Protein AF-0000000072987114 (afdb_homodimer)

InterPro domains:
  IPR001387 Cro/C1-type, helix-turn-helix domain [PF01381] (22-76)
  IPR001387 Cro/C1-type, helix-turn-helix domain [PS50943] (22-76)
  IPR001387 Cro/C1-type, helix-turn-helix domain [SM00530] (21-76)
  IPR001387 Cro/C1-type, helix-turn-helix domain [cd00093] (19-76)
  IPR010982 Lambda repressor-like, DNA-binding domain superfamily [G3DSA:1.10.260.40] (17-127)
  IPR010982 Lambda repressor-like, DNA-binding domain superfamily [SSF47413] (5-85)

Structure (mmCIF, N/CA/C/O backbone):
data_AF-0000000072987114-model_v1
#
loop_
_entity.id
_entity.type
_entity.pdbx_description
1 polymer 'Transcriptional regulator'
#
loop_
_atom_site.group_PDB
_atom_site.id
_atom_site.type_symbol
_atom_site.label_atom_id
_atom_site.label_alt_id
_atom_site.label_comp_id
_atom_site.label_asym_id
_atom_site.label_entity_id
_atom_site.label_seq_id
_atom_site.pdbx_PDB_ins_code
_atom_site.Cartn_x
_atom_site.Cartn_y
_atom_site.Cartn_z
_atom_site.occupancy
_atom_site.B_iso_or_equiv
_atom_site.auth_seq_id
_atom_site.auth_comp_id
_atom_site.auth_asym_id
_atom_site.auth_atom_id
_atom_site.pdbx_PDB_model_num
ATOM 1 N N . MET A 1 1 ? -6.504 -22.625 14.578 1 57.03 1 MET A N 1
ATOM 2 C CA . MET A 1 1 ? -7.18 -21.484 15.164 1 57.03 1 MET A CA 1
ATOM 3 C C . MET A 1 1 ? -6.176 -20.391 15.555 1 57.03 1 MET A C 1
ATOM 5 O O . MET A 1 1 ? -6.367 -19.219 15.242 1 57.03 1 MET A O 1
ATOM 9 N N . GLN A 1 2 ? -5.098 -20.812 16.156 1 56.91 2 GLN A N 1
ATOM 10 C CA . GLN A 1 2 ? -4.105 -19.906 16.719 1 56.91 2 GLN A CA 1
ATOM 11 C C . GLN A 1 2 ? -3.322 -19.203 15.617 1 56.91 2 GLN A C 1
ATOM 13 O O . GLN A 1 2 ? -3.059 -18 15.703 1 56.91 2 GLN A O 1
ATOM 18 N N . ALA A 1 3 ? -3.082 -19.875 14.531 1 59 3 ALA A N 1
ATOM 19 C CA . ALA A 1 3 ? -2.277 -19.328 13.438 1 59 3 ALA A CA 1
ATOM 20 C C . ALA A 1 3 ? -3.041 -18.234 12.688 1 59 3 ALA A C 1
ATOM 22 O O . ALA A 1 3 ? -2.479 -17.188 12.352 1 59 3 ALA A O 1
ATOM 23 N N . ARG A 1 4 ? -4.355 -18.484 12.547 1 66.56 4 ARG A N 1
ATOM 24 C CA . ARG A 1 4 ? -5.199 -17.5 11.867 1 66.56 4 ARG A CA 1
ATOM 25 C C . ARG A 1 4 ? -5.238 -16.188 12.641 1 66.56 4 ARG A C 1
ATOM 27 O O . ARG A 1 4 ? -5.191 -15.109 12.047 1 66.56 4 ARG A O 1
ATOM 34 N N . ASN A 1 5 ? -5.285 -16.312 13.938 1 69.31 5 ASN A N 1
ATOM 35 C CA . ASN A 1 5 ? -5.332 -15.125 14.797 1 69.31 5 ASN A CA 1
ATOM 36 C C . ASN A 1 5 ? -4.055 -14.305 14.688 1 69.31 5 ASN A C 1
ATOM 38 O O . ASN A 1 5 ? -4.102 -13.07 14.68 1 69.31 5 ASN A O 1
ATOM 42 N N . LEU A 1 6 ? -2.932 -15.008 14.516 1 68.38 6 LEU A N 1
ATOM 43 C CA . LEU A 1 6 ? -1.638 -14.336 14.43 1 68.38 6 LEU A CA 1
ATOM 44 C C . LEU A 1 6 ? -1.495 -13.586 13.109 1 68.38 6 LEU A C 1
ATOM 46 O O . LEU A 1 6 ? -0.918 -12.5 13.07 1 68.38 6 LEU A O 1
ATOM 50 N N . HIS A 1 7 ? -2.027 -14.172 12.078 1 73.12 7 HIS A N 1
ATOM 51 C CA . HIS A 1 7 ? -1.925 -13.547 10.766 1 73.12 7 HIS A CA 1
ATOM 52 C C . HIS A 1 7 ? -2.77 -12.273 10.688 1 73.12 7 HIS A C 1
ATOM 54 O O . HIS A 1 7 ? -2.324 -11.258 10.148 1 73.12 7 HIS A O 1
ATOM 60 N N . GLN A 1 8 ? -3.936 -12.414 11.25 1 74.75 8 GLN A N 1
ATOM 61 C CA . GLN A 1 8 ? -4.789 -11.227 11.32 1 74.75 8 GLN A CA 1
ATOM 62 C C . GLN A 1 8 ? -4.113 -10.109 12.117 1 74.75 8 GLN A C 1
ATOM 64 O O . GLN A 1 8 ? -4.203 -8.938 11.742 1 74.75 8 GLN A O 1
ATOM 69 N N . ALA A 1 9 ? -3.385 -10.578 13.156 1 72.88 9 ALA A N 1
ATOM 70 C CA . ALA A 1 9 ? -2.68 -9.625 14 1 72.88 9 ALA A CA 1
ATOM 71 C C . ALA A 1 9 ? -1.568 -8.922 13.227 1 72.88 9 ALA A C 1
ATOM 73 O O . ALA A 1 9 ? -1.349 -7.719 13.391 1 72.88 9 ALA A O 1
ATOM 74 N N . LYS A 1 10 ? -0.859 -9.609 12.398 1 73.06 10 LYS A N 1
ATOM 75 C CA . LYS A 1 10 ? 0.236 -9.039 11.617 1 73.06 10 LYS A CA 1
ATOM 76 C C . LYS A 1 10 ? -0.272 -7.969 10.656 1 73.06 10 LYS A C 1
ATOM 78 O O . LYS A 1 10 ? 0.334 -6.902 10.531 1 73.06 10 LYS A O 1
ATOM 83 N N . ASN A 1 11 ? -1.369 -8.281 9.969 1 82.38 11 ASN A N 1
ATOM 84 C CA . ASN A 1 11 ? -1.959 -7.309 9.055 1 82.38 11 ASN A CA 1
ATOM 85 C C . ASN A 1 11 ? -2.412 -6.051 9.797 1 82.38 11 ASN A C 1
ATOM 87 O O . ASN A 1 11 ? -2.221 -4.938 9.305 1 82.38 11 ASN A O 1
ATOM 91 N N . LEU A 1 12 ? -2.807 -6.336 11.047 1 85.69 12 LEU A N 1
ATOM 92 C CA . LEU A 1 12 ? -3.27 -5.219 11.867 1 85.69 12 LEU A CA 1
ATOM 93 C C . LEU A 1 12 ? -2.111 -4.301 12.234 1 85.69 12 LEU A C 1
ATOM 95 O O . LEU A 1 12 ? -2.25 -3.074 12.195 1 85.69 12 LEU A O 1
ATOM 99 N N . HIS A 1 13 ? -0.958 -4.938 12.609 1 87.81 13 HIS A N 1
ATOM 100 C CA . HIS A 1 13 ? 0.222 -4.156 12.961 1 87.81 13 HIS A CA 1
ATOM 101 C C . HIS A 1 13 ? 0.7 -3.32 11.773 1 87.81 13 HIS A C 1
ATOM 103 O O . HIS A 1 13 ? 1.044 -2.148 11.938 1 87.81 13 HIS A O 1
ATOM 109 N N . ASN A 1 14 ? 0.635 -3.908 10.594 1 91.06 14 ASN A N 1
ATOM 110 C CA . ASN A 1 14 ? 1.03 -3.188 9.391 1 91.06 14 ASN A CA 1
ATOM 111 C C . ASN A 1 14 ? 0.086 -2.025 9.094 1 91.06 14 ASN A C 1
ATOM 113 O O . ASN A 1 14 ? 0.53 -0.936 8.727 1 91.06 14 ASN A O 1
ATOM 117 N N . ASP A 1 15 ? -1.159 -2.307 9.297 1 93.19 15 ASP A N 1
ATOM 118 C CA . ASP A 1 15 ? -2.154 -1.276 9.016 1 93.19 15 ASP A CA 1
ATOM 119 C C . ASP A 1 15 ? -2.014 -0.101 9.977 1 93.19 15 ASP A C 1
ATOM 121 O O . ASP A 1 15 ? -2.127 1.058 9.57 1 93.19 15 ASP A O 1
ATOM 125 N N . ILE A 1 16 ? -1.796 -0.404 11.25 1 92.56 16 ILE A N 1
ATOM 126 C CA . ILE A 1 16 ? -1.592 0.636 12.258 1 92.56 16 ILE A CA 1
ATOM 127 C C . ILE A 1 16 ? -0.347 1.449 11.906 1 92.56 16 ILE A C 1
ATOM 129 O O . ILE A 1 16 ? -0.363 2.68 11.977 1 92.56 16 ILE A O 1
ATOM 133 N N . PHE A 1 17 ? 0.704 0.753 11.516 1 92.38 17 PHE A N 1
ATOM 134 C CA . PHE A 1 17 ? 1.958 1.403 11.156 1 92.38 17 PHE A CA 1
ATOM 135 C C . PHE A 1 17 ? 1.757 2.354 9.984 1 92.38 17 PHE A C 1
ATOM 137 O O . PHE A 1 17 ? 2.203 3.502 10.023 1 92.38 17 PHE A O 1
ATOM 144 N N . VAL A 1 18 ? 1.012 1.905 8.977 1 96 18 VAL A N 1
ATOM 145 C CA . VAL A 1 18 ? 0.715 2.727 7.805 1 96 18 VAL A CA 1
ATOM 146 C C . VAL A 1 18 ? -0.071 3.965 8.227 1 96 18 VAL A C 1
ATOM 148 O O . VAL A 1 18 ? 0.232 5.078 7.793 1 96 18 VAL A O 1
ATOM 151 N N . GLY A 1 19 ? -1.066 3.742 9.07 1 97 19 GLY A N 1
ATOM 152 C CA . GLY A 1 19 ? -1.845 4.859 9.578 1 97 19 GLY A CA 1
ATOM 153 C C . GLY A 1 19 ? -1 5.895 10.297 1 97 19 GLY A C 1
ATOM 154 O O . GLY A 1 19 ? -1.178 7.098 10.094 1 97 19 GLY A O 1
ATOM 155 N N . LYS A 1 20 ? -0.055 5.445 11.117 1 94.75 20 LYS A N 1
ATOM 156 C CA . LYS A 1 20 ? 0.837 6.34 11.844 1 94.75 20 LYS A CA 1
ATOM 157 C C . LYS A 1 20 ? 1.713 7.145 10.891 1 94.75 20 LYS A C 1
ATOM 159 O O . LYS A 1 20 ? 1.991 8.32 11.141 1 94.75 20 LYS A O 1
ATOM 164 N N . LYS A 1 21 ? 2.135 6.516 9.82 1 94.5 21 LYS A N 1
ATOM 165 C CA . LYS A 1 21 ? 2.973 7.199 8.836 1 94.5 21 LYS A CA 1
ATOM 166 C C . LYS A 1 21 ? 2.182 8.266 8.086 1 94.5 21 LYS A C 1
ATOM 168 O O . LYS A 1 21 ? 2.721 9.32 7.746 1 94.5 21 LYS A O 1
ATOM 173 N N . ILE A 1 22 ? 0.937 7.973 7.84 1 97.62 22 ILE A N 1
ATOM 174 C CA . ILE A 1 22 ? 0.059 8.969 7.23 1 97.62 22 ILE A CA 1
ATOM 175 C C . ILE A 1 22 ? -0.044 10.195 8.133 1 97.62 22 ILE A C 1
ATOM 177 O O . ILE A 1 22 ? 0.147 11.32 7.684 1 97.62 22 ILE A O 1
ATOM 181 N N . ARG A 1 23 ? -0.278 9.938 9.406 1 97.19 23 ARG A N 1
ATOM 182 C CA . ARG A 1 23 ? -0.378 11.016 10.383 1 97.19 23 ARG A CA 1
ATOM 183 C C . ARG A 1 23 ? 0.917 11.82 10.445 1 97.19 23 ARG A C 1
ATOM 185 O O . ARG A 1 23 ? 0.89 13.055 10.43 1 97.19 23 ARG A O 1
ATOM 192 N N . PHE A 1 24 ? 1.978 11.094 10.516 1 95.12 24 PHE A N 1
ATOM 193 C CA . PHE A 1 24 ? 3.297 11.703 10.617 1 95.12 24 PHE A CA 1
ATOM 194 C C . PHE A 1 24 ? 3.547 12.656 9.461 1 95.12 24 PHE A C 1
ATOM 196 O O . PHE A 1 24 ? 3.914 13.82 9.664 1 95.12 24 PHE A O 1
ATOM 203 N N . ARG A 1 25 ? 3.312 12.18 8.258 1 93.06 25 ARG A N 1
ATOM 204 C CA . ARG A 1 25 ? 3.584 12.992 7.078 1 93.06 25 ARG A CA 1
ATOM 205 C C . ARG A 1 25 ? 2.617 14.172 6.988 1 93.06 25 ARG A C 1
ATOM 207 O O . ARG A 1 25 ? 3.014 15.281 6.629 1 93.06 25 ARG A O 1
ATOM 214 N N . ARG A 1 26 ? 1.355 13.859 7.234 1 97 26 ARG A N 1
ATOM 215 C CA . ARG A 1 26 ? 0.365 14.93 7.23 1 97 26 ARG A CA 1
ATOM 216 C C . ARG A 1 26 ? 0.778 16.062 8.172 1 97 26 ARG A C 1
ATOM 218 O O . ARG A 1 26 ? 0.728 17.234 7.801 1 97 26 ARG A O 1
ATOM 225 N N . LYS A 1 27 ? 1.222 15.688 9.336 1 94.5 27 LYS A N 1
ATOM 226 C CA . LYS A 1 27 ? 1.632 16.656 10.344 1 94.5 27 LYS A CA 1
ATOM 227 C C . LYS A 1 27 ? 2.889 17.406 9.898 1 94.5 27 LYS A C 1
ATOM 229 O O . LYS A 1 27 ? 3.016 18.609 10.133 1 94.5 27 LYS A O 1
ATOM 234 N N . MET A 1 28 ? 3.779 16.719 9.336 1 90.56 28 MET A N 1
ATOM 235 C CA . MET A 1 28 ? 4.996 17.328 8.82 1 90.56 28 MET A CA 1
ATOM 236 C C . MET A 1 28 ? 4.668 18.453 7.84 1 90.56 28 MET A C 1
ATOM 238 O O . MET A 1 28 ? 5.395 19.453 7.762 1 90.56 28 MET A O 1
ATOM 242 N N . LEU A 1 29 ? 3.582 18.312 7.137 1 90.81 29 LEU A N 1
ATOM 243 C CA . LEU A 1 29 ? 3.154 19.297 6.156 1 90.81 29 LEU A CA 1
ATOM 244 C C . LEU A 1 29 ? 2.266 20.359 6.801 1 90.81 29 LEU A C 1
ATOM 246 O O . LEU A 1 29 ? 1.716 21.219 6.105 1 90.81 29 LEU A O 1
ATOM 250 N N . LYS A 1 30 ? 2.055 20.188 8.094 1 95.88 30 LYS A N 1
ATOM 251 C CA . LYS A 1 30 ? 1.171 21.078 8.844 1 95.88 30 LYS A CA 1
ATOM 252 C C . LYS A 1 30 ? -0.243 21.062 8.273 1 95.88 30 LYS A C 1
ATOM 254 O O . LYS A 1 30 ? -0.922 22.094 8.25 1 95.88 30 LYS A O 1
ATOM 259 N N . MET A 1 31 ? -0.622 19.984 7.746 1 97.31 31 MET A N 1
ATOM 260 C CA . MET A 1 31 ? -1.952 19.781 7.184 1 97.31 31 MET A CA 1
ATOM 261 C C . MET A 1 31 ? -2.906 19.219 8.234 1 97.31 31 MET A C 1
ATOM 263 O O . MET A 1 31 ? -2.555 18.312 8.977 1 97.31 31 MET A O 1
ATOM 267 N N . SER A 1 32 ? -4.055 19.828 8.328 1 98.44 32 SER A N 1
ATOM 268 C CA . SER A 1 32 ? -5.055 19.328 9.258 1 98.44 32 SER A CA 1
ATOM 269 C C . SER A 1 32 ? -5.723 18.062 8.734 1 98.44 32 SER A C 1
ATOM 271 O O . SER A 1 32 ? -5.633 17.766 7.539 1 98.44 32 SER A O 1
ATOM 273 N N . GLN A 1 33 ? -6.336 17.312 9.625 1 98.31 33 GLN A N 1
ATOM 274 C CA . GLN A 1 33 ? -7.125 16.172 9.195 1 98.31 33 GLN A CA 1
ATOM 275 C C . GLN A 1 33 ? -8.258 16.594 8.273 1 98.31 33 GLN A C 1
ATOM 277 O O . GLN A 1 33 ? -8.594 15.883 7.32 1 98.31 33 GLN A O 1
ATOM 282 N N . LYS A 1 34 ? -8.805 17.75 8.547 1 98.31 34 LYS A N 1
ATOM 283 C CA . LYS A 1 34 ? -9.891 18.297 7.727 1 98.31 34 LYS A CA 1
ATOM 284 C C . LYS A 1 34 ? -9.422 18.547 6.301 1 98.31 34 LYS A C 1
ATOM 286 O O . LYS A 1 34 ? -10.117 18.219 5.34 1 98.31 34 LYS A O 1
ATOM 291 N N . THR A 1 35 ? -8.242 19.125 6.191 1 98.5 35 THR A N 1
ATOM 292 C CA . THR A 1 35 ? -7.699 19.422 4.875 1 98.5 35 THR A CA 1
ATOM 293 C C . THR A 1 35 ? -7.453 18.156 4.078 1 98.5 35 THR A C 1
ATOM 295 O O . THR A 1 35 ? -7.82 18.062 2.906 1 98.5 35 THR A O 1
ATOM 298 N N . LEU A 1 36 ? -6.852 17.172 4.68 1 98.19 36 LEU A N 1
ATOM 299 C CA . LEU A 1 36 ? -6.633 15.898 4.016 1 98.19 36 LEU A CA 1
ATOM 300 C C . LEU A 1 36 ? -7.961 15.25 3.633 1 98.19 36 LEU A C 1
ATOM 302 O O . LEU A 1 36 ? -8.094 14.711 2.533 1 98.19 36 LEU A O 1
ATOM 306 N N . ALA A 1 37 ? -8.922 15.312 4.516 1 98.19 37 ALA A N 1
ATOM 307 C CA . ALA A 1 37 ? -10.258 14.758 4.281 1 98.19 37 ALA A CA 1
ATOM 308 C C . ALA A 1 37 ? -10.922 15.406 3.07 1 98.19 37 ALA A C 1
ATOM 310 O O . ALA A 1 37 ? -11.531 14.719 2.248 1 98.19 37 ALA A O 1
ATOM 311 N N . ASP A 1 38 ? -10.758 16.688 2.957 1 97.44 38 ASP A N 1
ATOM 312 C CA . ASP A 1 38 ? -11.328 17.422 1.833 1 97.44 38 ASP A CA 1
ATOM 313 C C . ASP A 1 38 ? -10.719 16.969 0.511 1 97.44 38 ASP A C 1
ATOM 315 O O . ASP A 1 38 ? -11.43 16.781 -0.477 1 97.44 38 ASP A O 1
ATOM 319 N N . HIS A 1 39 ? -9.461 16.781 0.534 1 95.94 39 HIS A N 1
ATOM 320 C CA . HIS A 1 39 ? -8.781 16.312 -0.671 1 95.94 39 HIS A CA 1
ATOM 321 C C . HIS A 1 39 ? -9.25 14.914 -1.064 1 95.94 39 HIS A C 1
ATOM 323 O O . HIS A 1 39 ? -9.359 14.602 -2.254 1 95.94 39 HIS A O 1
ATOM 329 N N . LEU A 1 40 ? -9.531 14.078 -0.08 1 95.5 40 LEU A N 1
ATOM 330 C CA . LEU A 1 40 ? -9.898 12.688 -0.309 1 95.5 40 LEU A CA 1
ATOM 331 C C . LEU A 1 40 ? -11.414 12.547 -0.469 1 95.5 40 LEU A C 1
ATOM 333 O O . LEU A 1 40 ? -11.914 11.469 -0.786 1 95.5 40 LEU A O 1
ATOM 337 N N . LYS A 1 41 ? -12.102 13.641 -0.19 1 95.88 41 LYS A N 1
ATOM 338 C CA . LYS A 1 41 ? -13.562 13.672 -0.246 1 95.88 41 LYS A CA 1
ATOM 339 C C . LYS A 1 41 ? -14.164 12.672 0.741 1 95.88 41 LYS A C 1
ATOM 341 O O . LYS A 1 41 ? -15.062 11.906 0.384 1 95.88 41 LYS A O 1
ATOM 346 N N . VAL A 1 42 ? -13.648 12.656 1.908 1 96.19 42 VAL A N 1
ATOM 347 C CA . VAL A 1 42 ? -14.18 11.883 3.029 1 96.19 42 VAL A CA 1
ATOM 348 C C . VAL A 1 42 ? -14.312 12.773 4.258 1 96.19 42 VAL A C 1
ATOM 350 O O . VAL A 1 42 ? -13.969 13.961 4.211 1 96.19 42 VAL A O 1
ATOM 353 N N . SER A 1 43 ? -14.852 12.18 5.273 1 97.19 43 SER A N 1
ATOM 354 C CA . SER A 1 43 ? -14.992 12.945 6.508 1 97.19 43 SER A CA 1
ATOM 355 C C . SER A 1 43 ? -13.688 12.969 7.301 1 97.19 43 SER A C 1
ATOM 357 O O . SER A 1 43 ? -12.859 12.062 7.164 1 97.19 43 SER A O 1
ATOM 359 N N . SER A 1 44 ? -13.562 14.086 8.148 1 97.75 44 SER A N 1
ATOM 360 C CA . SER A 1 44 ? -12.414 14.148 9.047 1 97.75 44 SER A CA 1
ATOM 361 C C . SER A 1 44 ? -12.383 12.945 9.977 1 97.75 44 SER A C 1
ATOM 363 O O . SER A 1 44 ? -11.305 12.469 10.352 1 97.75 44 SER A O 1
ATOM 365 N N . GLN A 1 45 ? -13.5 12.438 10.273 1 98 45 GLN A N 1
ATOM 366 C CA . GLN A 1 45 ? -13.594 11.25 11.117 1 98 45 GLN A CA 1
ATOM 367 C C . GLN A 1 45 ? -12.953 10.047 10.438 1 98 45 GLN A C 1
ATOM 369 O O . GLN A 1 45 ? -12.312 9.227 11.102 1 98 45 GLN A O 1
ATOM 374 N N . GLN A 1 46 ? -13.164 9.922 9.133 1 97.56 46 GLN A N 1
ATOM 375 C CA . GLN A 1 46 ? -12.562 8.828 8.383 1 97.56 46 GLN A CA 1
ATOM 376 C C . GLN A 1 46 ? -11.039 8.906 8.406 1 97.56 46 GLN A C 1
ATOM 378 O O . GLN A 1 46 ? -10.359 7.887 8.5 1 97.56 46 GLN A O 1
ATOM 383 N N . ILE A 1 47 ? -10.5 10.117 8.297 1 98.31 47 ILE A N 1
ATOM 384 C CA . ILE A 1 47 ? -9.055 10.312 8.375 1 98.31 47 ILE A CA 1
ATOM 385 C C . ILE A 1 47 ? -8.539 9.867 9.742 1 98.31 47 ILE A C 1
ATOM 387 O O . ILE A 1 47 ? -7.516 9.188 9.836 1 98.31 47 ILE A O 1
ATOM 391 N N . GLN A 1 48 ? -9.266 10.258 10.766 1 97.94 48 GLN A N 1
ATOM 392 C CA . GLN A 1 48 ? -8.898 9.844 12.109 1 97.94 48 GLN A CA 1
ATOM 393 C C . GLN A 1 48 ? -8.844 8.328 12.227 1 97.94 48 GLN A C 1
ATOM 395 O O . GLN A 1 48 ? -7.902 7.773 12.797 1 97.94 48 GLN A O 1
ATOM 400 N N . LYS A 1 49 ? -9.875 7.684 11.672 1 98.12 49 LYS A N 1
ATOM 401 C CA . LYS A 1 49 ? -9.945 6.227 11.719 1 98.12 49 LYS A CA 1
ATOM 402 C C . LYS A 1 49 ? -8.797 5.594 10.938 1 98.12 49 LYS A C 1
ATOM 404 O O . LYS A 1 49 ? -8.242 4.574 11.352 1 98.12 49 LYS A O 1
ATOM 409 N N . TYR A 1 50 ? -8.367 6.148 9.805 1 97.69 50 TYR A N 1
ATOM 410 C CA . TYR A 1 50 ? -7.211 5.691 9.039 1 97.69 50 TYR A CA 1
ATOM 411 C C . TYR A 1 50 ? -5.93 5.82 9.859 1 97.69 50 TYR A C 1
ATOM 413 O O . TYR A 1 50 ? -5.172 4.859 9.984 1 97.69 50 TYR A O 1
ATOM 421 N N . GLU A 1 51 ? -5.816 7 10.477 1 97.44 51 GLU A N 1
ATOM 422 C CA . GLU A 1 51 ? -4.547 7.348 11.109 1 97.44 51 GLU A CA 1
ATOM 423 C C . GLU A 1 51 ? -4.344 6.57 12.406 1 97.44 51 GLU A C 1
A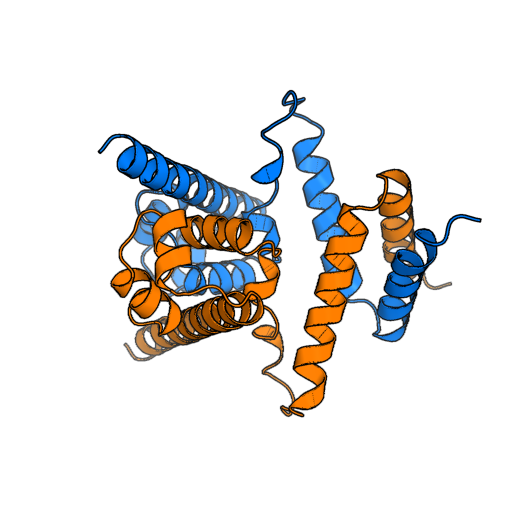TOM 425 O O . GLU A 1 51 ? -3.213 6.406 12.867 1 97.44 51 GLU A O 1
ATOM 430 N N . THR A 1 52 ? -5.438 6.078 13 1 94.31 52 THR A N 1
ATOM 431 C CA . THR A 1 52 ? -5.355 5.336 14.25 1 94.31 52 THR A CA 1
ATOM 432 C C . THR A 1 52 ? -5.426 3.832 13.992 1 94.31 52 THR A C 1
ATOM 434 O O . THR A 1 52 ? -5.254 3.031 14.914 1 94.31 52 THR A O 1
ATOM 437 N N . GLY A 1 53 ? -5.668 3.441 12.805 1 93.62 53 GLY A N 1
ATOM 438 C CA . GLY A 1 53 ? -5.746 2.033 12.453 1 93.62 53 GLY A CA 1
ATOM 439 C C . GLY A 1 53 ? -7.105 1.421 12.734 1 93.62 53 GLY A C 1
ATOM 440 O O . GLY A 1 53 ? -7.305 0.219 12.547 1 93.62 53 GLY A O 1
ATOM 441 N N . LEU A 1 54 ? -8.109 2.232 13.188 1 94 54 LEU A N 1
ATOM 442 C CA . LEU A 1 54 ? -9.461 1.727 13.406 1 94 54 LEU A CA 1
ATOM 443 C C . LEU A 1 54 ? -10.07 1.229 12.094 1 94 54 LEU A C 1
ATOM 445 O O . LEU A 1 54 ? -10.812 0.241 12.086 1 94 54 LEU A O 1
ATOM 449 N N . ASN A 1 55 ? -9.914 1.952 11.008 1 95.88 55 ASN A N 1
ATOM 450 C CA . ASN A 1 55 ? -10.195 1.497 9.656 1 95.88 55 ASN A CA 1
ATOM 451 C C . ASN A 1 55 ? -8.914 1.297 8.852 1 95.88 55 ASN A C 1
ATOM 453 O O . ASN A 1 55 ? -8.008 2.129 8.898 1 95.88 55 ASN A O 1
ATOM 457 N N . ARG A 1 56 ? -8.836 0.212 8.211 1 94.94 56 ARG A N 1
ATOM 458 C CA . ARG A 1 56 ? -7.68 -0.035 7.352 1 94.94 56 ARG A CA 1
ATOM 459 C C . ARG A 1 56 ? -7.727 0.846 6.109 1 94.94 56 ARG A C 1
ATOM 461 O O . ARG A 1 56 ? -8.805 1.132 5.582 1 94.94 56 ARG A O 1
ATOM 468 N N . VAL A 1 57 ? -6.574 1.247 5.68 1 96.94 57 VAL A N 1
ATOM 469 C CA . VAL A 1 57 ? -6.445 1.96 4.414 1 96.94 57 VAL A CA 1
ATOM 470 C C . VAL A 1 57 ? -6.199 0.964 3.283 1 96.94 57 VAL A C 1
ATOM 472 O O . VAL A 1 57 ? -5.32 0.107 3.381 1 96.94 57 VAL A O 1
ATOM 475 N N . SER A 1 58 ? -7.055 1.045 2.281 1 96.62 58 SER A N 1
ATOM 476 C CA . SER A 1 58 ? -6.812 0.168 1.14 1 96.62 58 SER A CA 1
ATOM 477 C C . SER A 1 58 ? -5.562 0.586 0.376 1 96.62 58 SER A C 1
ATOM 479 O O . SER A 1 58 ? -5.113 1.729 0.486 1 96.62 58 SER A O 1
ATOM 481 N N . ALA A 1 59 ? -5.043 -0.339 -0.375 1 96.69 59 ALA A N 1
ATOM 482 C CA . ALA A 1 59 ? -3.885 -0.041 -1.215 1 96.69 59 ALA A CA 1
ATOM 483 C C . ALA A 1 59 ? -4.199 1.076 -2.205 1 96.69 59 ALA A C 1
ATOM 485 O O . ALA A 1 59 ? -3.361 1.946 -2.455 1 96.69 59 ALA A O 1
ATOM 486 N N . GLY A 1 60 ? -5.395 1.086 -2.787 1 95.38 60 GLY A N 1
ATOM 487 C CA . GLY A 1 60 ? -5.801 2.143 -3.701 1 95.38 60 GLY A CA 1
ATOM 488 C C . GLY A 1 60 ? -5.902 3.502 -3.033 1 95.38 60 GLY A C 1
ATOM 489 O O . GLY A 1 60 ? -5.418 4.5 -3.57 1 95.38 60 GLY A O 1
ATOM 490 N N . ARG A 1 61 ? -6.477 3.541 -1.89 1 95.94 61 ARG A N 1
ATOM 491 C CA . ARG A 1 61 ? -6.609 4.777 -1.125 1 95.94 61 ARG A CA 1
ATOM 492 C C . ARG A 1 61 ? -5.242 5.301 -0.693 1 95.94 61 ARG A C 1
ATOM 494 O O . ARG A 1 61 ? -5.016 6.516 -0.683 1 95.94 61 ARG A O 1
ATOM 501 N N . LEU A 1 62 ? -4.371 4.391 -0.329 1 97.06 62 LEU A N 1
ATOM 502 C CA . LEU A 1 62 ? -3.031 4.789 0.087 1 97.06 62 LEU A CA 1
ATOM 503 C C . LEU A 1 62 ? -2.301 5.504 -1.046 1 97.06 62 LEU A C 1
ATOM 505 O O . LEU A 1 62 ? -1.536 6.441 -0.804 1 97.06 62 LEU A O 1
ATOM 509 N N . LYS A 1 63 ? -2.529 5.059 -2.25 1 95 63 LYS A N 1
ATOM 510 C CA . LYS A 1 63 ? -1.92 5.723 -3.4 1 95 63 LYS A CA 1
ATOM 511 C C . LYS A 1 63 ? -2.408 7.16 -3.523 1 95 63 LYS A C 1
ATOM 513 O O . LYS A 1 63 ? -1.617 8.07 -3.779 1 95 63 LYS A O 1
ATOM 518 N N . GLU A 1 64 ? -3.66 7.371 -3.295 1 95.06 64 GLU A N 1
ATOM 519 C CA . GLU A 1 64 ? -4.211 8.727 -3.312 1 95.06 64 GLU A CA 1
ATOM 520 C C . GLU A 1 64 ? -3.584 9.594 -2.227 1 95.06 64 GLU A C 1
ATOM 522 O O . GLU A 1 64 ? -3.207 10.734 -2.482 1 95.06 64 GLU A O 1
ATOM 527 N N . ILE A 1 65 ? -3.469 8.977 -1.102 1 97.38 65 ILE A N 1
ATOM 528 C CA . ILE A 1 65 ? -2.895 9.695 0.032 1 97.38 65 ILE A CA 1
ATOM 529 C C . ILE A 1 65 ? -1.437 10.039 -0.261 1 97.38 65 ILE A C 1
ATOM 531 O O . ILE A 1 65 ? -0.992 11.156 0.009 1 97.38 65 ILE A O 1
ATOM 535 N N . ALA A 1 66 ? -0.749 9.125 -0.769 1 94.56 66 ALA A N 1
ATOM 536 C CA . ALA A 1 66 ? 0.646 9.359 -1.135 1 94.56 66 ALA A CA 1
ATOM 537 C C . ALA A 1 66 ? 0.775 10.547 -2.088 1 94.56 66 ALA A C 1
ATOM 539 O O . ALA A 1 66 ? 1.669 11.383 -1.933 1 94.56 66 ALA A O 1
ATOM 540 N N . ASP A 1 67 ? -0.106 10.602 -3.043 1 90.75 67 ASP A N 1
ATOM 541 C CA . ASP A 1 67 ? -0.096 11.688 -4.02 1 90.75 67 ASP A CA 1
ATOM 542 C C . ASP A 1 67 ? -0.375 13.031 -3.35 1 90.75 67 ASP A C 1
ATOM 544 O O . ASP A 1 67 ? 0.327 14.016 -3.6 1 90.75 67 ASP A O 1
ATOM 548 N N . ILE A 1 68 ? -1.35 13.016 -2.523 1 95.19 68 ILE A N 1
ATOM 549 C CA . ILE A 1 68 ? -1.748 14.25 -1.846 1 95.19 68 ILE A CA 1
ATOM 550 C C . ILE A 1 68 ? -0.619 14.727 -0.935 1 95.19 68 ILE A C 1
ATOM 552 O O . ILE A 1 68 ? -0.34 15.922 -0.858 1 95.19 68 ILE A O 1
ATOM 556 N N . LEU A 1 69 ? 0.028 13.766 -0.276 1 94.81 69 LEU A N 1
ATOM 557 C CA . LEU A 1 69 ? 1.064 14.102 0.694 1 94.81 69 LEU A CA 1
ATOM 558 C C . LEU A 1 69 ? 2.428 14.203 0.017 1 94.81 69 LEU A C 1
ATOM 560 O O . LEU A 1 69 ? 3.434 14.469 0.678 1 94.81 69 LEU A O 1
ATOM 564 N N . SER A 1 70 ? 2.525 13.977 -1.236 1 91.06 70 SER A N 1
ATOM 565 C CA . SER A 1 70 ? 3.699 14.156 -2.086 1 91.06 70 SER A CA 1
ATOM 566 C C . SER A 1 70 ? 4.871 13.312 -1.592 1 91.06 70 SER A C 1
ATOM 568 O O . SER A 1 70 ? 5.98 13.82 -1.419 1 91.06 70 SER A O 1
ATOM 570 N N . VAL A 1 71 ? 4.578 12.031 -1.408 1 87.31 71 VAL A N 1
ATOM 571 C CA . VAL A 1 71 ? 5.613 11.078 -1.03 1 87.31 71 VAL A CA 1
ATOM 572 C C . VAL A 1 71 ? 5.457 9.797 -1.848 1 87.31 71 VAL A C 1
ATOM 574 O O . VAL A 1 71 ? 4.359 9.477 -2.312 1 87.31 71 VAL A O 1
ATOM 577 N N . PRO A 1 72 ? 6.555 9.094 -2.074 1 82.19 72 PRO A N 1
ATOM 578 C CA . PRO A 1 72 ? 6.441 7.77 -2.699 1 82.19 72 PRO A CA 1
ATOM 579 C C . PRO A 1 72 ? 5.738 6.754 -1.801 1 82.19 72 PRO A C 1
ATOM 581 O O . PRO A 1 72 ? 5.758 6.891 -0.575 1 82.19 72 PRO A O 1
ATOM 584 N N . ILE A 1 73 ? 5.148 5.758 -2.375 1 89.19 73 ILE A N 1
ATOM 585 C CA . ILE A 1 73 ? 4.371 4.746 -1.664 1 89.19 73 ILE A CA 1
ATOM 586 C C . ILE A 1 73 ? 5.246 4.078 -0.605 1 89.19 73 ILE A C 1
ATOM 588 O O . ILE A 1 73 ? 4.766 3.719 0.471 1 89.19 73 ILE A O 1
ATOM 592 N N . ALA A 1 74 ? 6.477 3.895 -0.913 1 83.38 74 ALA A N 1
ATOM 593 C CA . ALA A 1 74 ? 7.422 3.193 -0.047 1 83.38 74 ALA A CA 1
ATOM 594 C C . ALA A 1 74 ? 7.578 3.91 1.29 1 83.38 74 ALA A C 1
ATOM 596 O O . ALA A 1 74 ? 7.895 3.285 2.305 1 83.38 74 ALA A O 1
ATOM 597 N N . PHE A 1 75 ? 7.34 5.203 1.343 1 86.19 75 PHE A N 1
ATOM 598 C CA . PHE A 1 75 ? 7.43 6.004 2.559 1 86.19 75 PHE A CA 1
ATOM 599 C C . PHE A 1 75 ? 6.598 5.391 3.676 1 86.19 75 PHE A C 1
ATOM 601 O O . PHE A 1 75 ? 7.02 5.363 4.832 1 86.19 75 PHE A O 1
ATOM 608 N N . PHE A 1 76 ? 5.445 4.859 3.338 1 94.88 76 PHE A N 1
ATOM 609 C CA . PHE A 1 76 ? 4.473 4.422 4.328 1 94.88 76 PHE A CA 1
ATOM 610 C C . PHE A 1 76 ? 4.859 3.062 4.902 1 94.88 76 PHE A C 1
ATOM 612 O O . PHE A 1 76 ? 4.297 2.625 5.91 1 94.88 76 PHE A O 1
ATOM 619 N N . TYR A 1 77 ? 5.867 2.455 4.254 1 89 77 TYR A N 1
ATOM 620 C CA . TYR A 1 77 ? 6.266 1.121 4.688 1 89 77 TYR A CA 1
ATOM 621 C C . TYR A 1 77 ? 7.691 1.126 5.227 1 89 77 TYR A C 1
ATOM 623 O O . TYR A 1 77 ? 8.242 0.073 5.562 1 89 77 TYR A O 1
ATOM 631 N N . ALA A 1 78 ? 8.18 2.236 5.176 1 76.75 78 ALA A N 1
ATOM 632 C CA . ALA A 1 78 ? 9.57 2.365 5.617 1 76.75 78 ALA A CA 1
ATOM 633 C C . ALA A 1 78 ? 9.727 1.917 7.066 1 76.75 78 ALA A C 1
ATOM 635 O O . ALA A 1 78 ? 8.883 2.234 7.914 1 76.75 78 ALA A O 1
ATOM 636 N N . ASP A 1 79 ? 10.742 1.062 7.363 1 64.19 79 ASP A N 1
ATOM 637 C CA . ASP A 1 79 ? 11.133 0.611 8.695 1 64.19 79 ASP A CA 1
ATOM 638 C C . ASP A 1 79 ? 10.328 -0.614 9.117 1 64.19 79 ASP A C 1
ATOM 640 O O . ASP A 1 79 ? 10.523 -1.146 10.211 1 64.19 79 ASP A O 1
ATOM 644 N N . LEU A 1 80 ? 9.234 -0.933 8.383 1 60.56 80 LEU A N 1
ATOM 645 C CA . LEU A 1 80 ? 8.539 -2.17 8.711 1 60.56 80 LEU A CA 1
ATOM 646 C C . LEU A 1 80 ? 9.492 -3.361 8.664 1 60.56 80 LEU A C 1
ATOM 648 O O . LEU A 1 80 ? 9.273 -4.367 9.344 1 60.56 80 LEU A O 1
ATOM 652 N N . PHE A 1 81 ? 10.562 -3.385 7.883 1 47.09 81 PHE A N 1
ATOM 653 C CA . PHE A 1 81 ? 11.508 -4.488 7.773 1 47.09 81 PHE A CA 1
ATOM 654 C C . PHE A 1 81 ? 12.383 -4.578 9.016 1 47.09 81 PHE A C 1
ATOM 656 O O . PHE A 1 81 ? 12.891 -5.652 9.352 1 47.09 81 PHE A O 1
ATOM 663 N N . THR A 1 82 ? 12.766 -3.395 9.516 1 42 82 THR A N 1
ATOM 664 C CA . THR A 1 82 ? 13.906 -3.41 10.43 1 42 82 THR A CA 1
ATOM 665 C C . THR A 1 82 ? 13.555 -4.152 11.711 1 42 82 THR A C 1
ATOM 667 O O . THR A 1 82 ? 14.336 -4.168 12.664 1 42 82 THR A O 1
ATOM 670 N N . LYS A 1 83 ? 12.445 -4.535 11.914 1 41.28 83 LYS A N 1
ATOM 671 C CA . LYS A 1 83 ? 12.383 -5.027 13.281 1 41.28 83 LYS A CA 1
ATOM 672 C C . LYS A 1 83 ? 13.359 -6.172 13.508 1 41.28 83 LYS A C 1
ATOM 674 O O . LYS A 1 83 ? 13.336 -6.824 14.555 1 41.28 83 LYS A O 1
ATOM 679 N N . GLN A 1 84 ? 13.805 -6.953 12.57 1 36.5 84 GLN A N 1
ATOM 680 C CA . GLN A 1 84 ? 14.586 -7.938 13.312 1 36.5 84 GLN A CA 1
ATOM 681 C C . GLN A 1 84 ? 15.625 -7.254 14.203 1 36.5 84 GLN A C 1
ATOM 683 O O . GLN A 1 84 ? 15.992 -7.785 15.258 1 36.5 84 GLN A O 1
ATOM 688 N N . ASP A 1 85 ? 16.938 -6.812 13.672 1 37.19 85 ASP A N 1
ATOM 689 C CA . ASP A 1 85 ? 17.969 -6.523 14.664 1 37.19 85 ASP A CA 1
ATOM 690 C C . ASP A 1 85 ? 17.531 -5.387 15.594 1 37.19 85 ASP A C 1
ATOM 692 O O . ASP A 1 85 ? 16.625 -4.621 15.258 1 37.19 85 ASP A O 1
ATOM 696 N N . THR A 1 86 ? 18.438 -5.098 16.781 1 34.09 86 THR A N 1
ATOM 697 C CA . THR A 1 86 ? 18.375 -4.219 17.938 1 34.09 86 THR A CA 1
ATOM 698 C C . THR A 1 86 ? 18.031 -2.795 17.531 1 34.09 86 THR A C 1
ATOM 700 O O . THR A 1 86 ? 18.75 -2.172 16.75 1 34.09 86 THR A O 1
ATOM 703 N N . PRO A 1 87 ? 16.875 -2.344 17.766 1 35.75 87 PRO A N 1
ATOM 704 C CA . PRO A 1 87 ? 16.359 -0.991 17.516 1 35.75 87 PRO A CA 1
ATOM 705 C C . PRO A 1 87 ? 17.375 0.092 17.859 1 35.75 87 PRO A C 1
ATOM 707 O O . PRO A 1 87 ? 17.688 0.301 19.031 1 35.75 87 PRO A O 1
ATOM 710 N N . THR A 1 88 ? 18.641 0.189 17.484 1 34.06 88 THR A N 1
ATOM 711 C CA . THR A 1 88 ? 19.031 1.528 17.906 1 34.06 88 THR A CA 1
ATOM 712 C C . THR A 1 88 ? 18.188 2.588 17.219 1 34.06 88 THR A C 1
ATOM 714 O O . THR A 1 88 ? 18.016 2.557 15.992 1 34.06 88 THR A O 1
ATOM 717 N N . GLN A 1 89 ? 17.312 3.309 17.859 1 36.62 89 GLN A N 1
ATOM 718 C CA . GLN A 1 89 ? 16.297 4.332 17.625 1 36.62 89 GLN A CA 1
ATOM 719 C C . GLN A 1 89 ? 16.672 5.227 16.453 1 36.62 89 GLN A C 1
ATOM 721 O O . GLN A 1 89 ? 15.82 5.613 15.664 1 36.62 89 GLN A O 1
ATOM 726 N N . HIS A 1 90 ? 17.812 5.887 16.484 1 36.72 90 HIS A N 1
ATOM 727 C CA . HIS A 1 90 ? 18.266 7.012 15.68 1 36.72 90 HIS A CA 1
ATOM 728 C C . HIS A 1 90 ? 18.453 6.605 14.219 1 36.72 90 HIS A C 1
ATOM 730 O O . HIS A 1 90 ? 18.219 7.414 13.312 1 36.72 90 HIS A O 1
ATOM 736 N N . ASP A 1 91 ? 18.922 5.453 13.938 1 36.25 91 ASP A N 1
ATOM 737 C CA . ASP A 1 91 ? 19.438 5.125 12.609 1 36.25 91 ASP A CA 1
ATOM 738 C C . ASP A 1 91 ? 18.297 4.773 11.656 1 36.25 91 ASP A C 1
ATOM 740 O O . ASP A 1 91 ? 18.516 4.629 10.445 1 36.25 91 ASP A O 1
ATOM 744 N N . GLU A 1 92 ? 17.156 4.445 12.125 1 39.44 92 GLU A N 1
ATOM 745 C CA . GLU A 1 92 ? 16.047 3.945 11.32 1 39.44 92 GLU A CA 1
ATOM 746 C C . GLU A 1 92 ? 15.352 5.078 10.57 1 39.44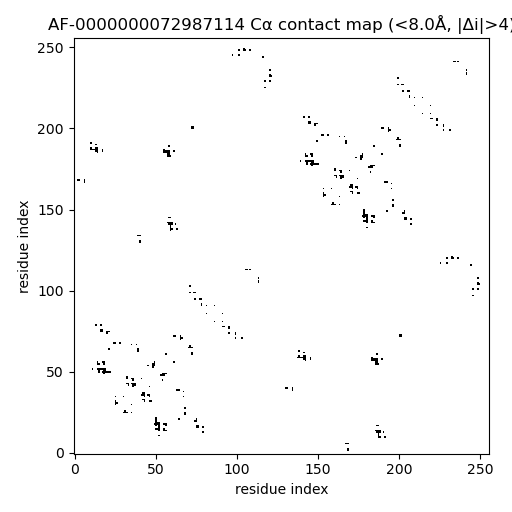 92 GLU A C 1
ATOM 748 O O . GLU A 1 92 ? 14.922 4.902 9.43 1 39.44 92 GLU A O 1
ATOM 753 N N . ILE A 1 93 ? 15.25 6.16 11.195 1 38.28 93 ILE A N 1
ATOM 754 C CA . ILE A 1 93 ? 14.609 7.324 10.594 1 38.28 93 ILE A CA 1
ATOM 755 C C . ILE A 1 93 ? 15.477 7.859 9.453 1 38.28 93 ILE A C 1
ATOM 757 O O . ILE A 1 93 ? 14.961 8.195 8.383 1 38.28 93 ILE A O 1
ATOM 761 N N . ALA A 1 94 ? 16.766 7.887 9.648 1 39.78 94 ALA A N 1
ATOM 762 C CA . ALA A 1 94 ? 17.719 8.445 8.688 1 39.78 94 ALA A CA 1
ATOM 763 C C . ALA A 1 94 ? 17.797 7.59 7.434 1 39.78 94 ALA A C 1
ATOM 765 O O . ALA A 1 94 ? 17.891 8.109 6.32 1 39.78 94 ALA A O 1
ATOM 766 N N . SER A 1 95 ? 17.766 6.363 7.594 1 43.22 95 SER A N 1
ATOM 767 C CA . SER A 1 95 ? 17.969 5.453 6.473 1 43.22 95 SER A CA 1
ATOM 768 C C . SER A 1 95 ? 16.781 5.465 5.52 1 43.22 95 SER A C 1
ATOM 770 O O . SER A 1 95 ? 16.953 5.422 4.301 1 43.22 95 SER A O 1
ATOM 772 N N . ASN A 1 96 ? 15.633 5.719 6.043 1 44 96 ASN A N 1
ATOM 773 C CA . ASN A 1 96 ? 14.438 5.742 5.203 1 44 96 ASN A CA 1
ATOM 774 C C . ASN A 1 96 ? 14.312 7.051 4.434 1 44 96 ASN A C 1
ATOM 776 O O . ASN A 1 96 ? 13.891 7.059 3.275 1 44 96 ASN A O 1
ATOM 780 N N . ARG A 1 97 ? 14.734 8.109 5.125 1 43.12 97 ARG A N 1
ATOM 781 C CA . ARG A 1 97 ? 14.734 9.406 4.453 1 43.12 97 ARG A CA 1
ATOM 782 C C . ARG A 1 97 ? 15.703 9.406 3.275 1 43.12 97 ARG A C 1
ATOM 784 O O . ARG A 1 97 ? 15.391 9.945 2.209 1 43.12 97 ARG A O 1
ATOM 791 N N . GLU A 1 98 ? 16.828 8.875 3.57 1 42.88 98 GLU A N 1
ATOM 792 C CA . GLU A 1 98 ? 17.844 8.844 2.523 1 42.88 98 GLU A CA 1
ATOM 793 C C . GLU A 1 98 ? 17.391 7.992 1.342 1 42.88 98 GLU A C 1
ATOM 795 O O . GLU A 1 98 ? 17.609 8.359 0.185 1 42.88 98 GLU A O 1
ATOM 800 N N . GLU A 1 99 ? 16.75 6.996 1.646 1 47.31 99 GLU A N 1
ATOM 801 C CA . GLU A 1 99 ? 16.234 6.152 0.568 1 47.31 99 GLU A CA 1
ATOM 802 C C . GLU A 1 99 ? 15.133 6.852 -0.211 1 47.31 99 GLU A C 1
ATOM 804 O O . GLU A 1 99 ? 15.062 6.742 -1.437 1 47.31 99 GLU A O 1
ATOM 809 N N . TYR A 1 100 ? 14.414 7.527 0.53 1 44.16 100 TYR A N 1
ATOM 810 C CA . TYR A 1 100 ? 13.383 8.336 -0.107 1 44.16 100 TYR A CA 1
ATOM 811 C C . TYR A 1 100 ? 14 9.398 -1.01 1 44.16 100 TYR A C 1
ATOM 813 O O . TYR A 1 100 ? 13.57 9.578 -2.152 1 44.16 100 TYR A O 1
ATOM 821 N N . PHE A 1 101 ? 14.844 10.117 -0.361 1 44.94 101 PHE A N 1
ATOM 822 C CA . PHE A 1 101 ? 15.5 11.156 -1.135 1 44.94 101 PHE A CA 1
ATOM 823 C C . PHE A 1 101 ? 16.188 10.57 -2.363 1 44.94 101 PHE A C 1
ATOM 825 O O . PHE A 1 101 ? 16.156 11.164 -3.441 1 44.94 101 PHE A O 1
ATOM 832 N N . LEU A 1 102 ? 16.625 9.43 -2.26 1 48.25 102 LEU A N 1
ATOM 833 C CA . LEU A 1 102 ? 17.281 8.742 -3.369 1 48.25 102 LEU A CA 1
ATOM 834 C C . LEU A 1 102 ? 16.281 8.43 -4.48 1 48.25 102 LEU A C 1
ATOM 836 O O . LEU A 1 102 ? 16.547 8.703 -5.652 1 48.25 102 LEU A O 1
ATOM 840 N N . LEU A 1 103 ? 15.305 7.824 -4.148 1 47.41 103 LEU A N 1
ATOM 841 C CA . LEU A 1 103 ? 14.297 7.434 -5.133 1 47.41 103 LEU A CA 1
ATOM 842 C C . LEU A 1 103 ? 13.672 8.664 -5.785 1 47.41 103 LEU A C 1
ATOM 844 O O . LEU A 1 103 ? 13.469 8.688 -7 1 47.41 103 LEU A O 1
ATOM 848 N N . LYS A 1 104 ? 13.383 9.648 -4.969 1 45.69 104 LYS A N 1
ATOM 849 C CA . LYS A 1 104 ? 12.844 10.906 -5.48 1 45.69 104 LYS A CA 1
ATOM 850 C C . LYS A 1 104 ? 13.812 11.555 -6.465 1 45.69 104 LYS A C 1
ATOM 852 O O . LYS A 1 104 ? 13.406 12 -7.539 1 45.69 104 LYS A O 1
ATOM 857 N N . SER A 1 105 ? 15.008 11.656 -5.984 1 46.31 105 SER A N 1
ATOM 858 C CA . SER A 1 105 ? 16.016 12.266 -6.848 1 46.31 105 SER A CA 1
ATOM 859 C C . SER A 1 105 ? 16.25 11.422 -8.102 1 46.31 105 SER A C 1
ATOM 861 O O . SER A 1 105 ? 16.453 11.961 -9.188 1 46.31 105 SER A O 1
ATOM 863 N N . PHE A 1 106 ? 16.219 10.141 -8.008 1 48.81 106 PHE A N 1
ATOM 864 C CA . PHE A 1 106 ? 16.406 9.219 -9.125 1 48.81 106 PHE A CA 1
ATOM 865 C C . PHE A 1 106 ? 15.312 9.414 -10.164 1 48.81 106 PHE A C 1
ATOM 867 O O . PHE A 1 106 ? 15.586 9.406 -11.367 1 48.81 106 PHE A O 1
ATOM 874 N N . ARG A 1 107 ? 14.172 9.531 -9.766 1 46.47 107 ARG A N 1
ATOM 875 C CA . ARG A 1 107 ? 13.031 9.695 -10.664 1 46.47 107 ARG A CA 1
ATOM 876 C C . ARG A 1 107 ? 13.117 11.016 -11.414 1 46.47 107 ARG A C 1
ATOM 878 O O . ARG A 1 107 ? 12.648 11.117 -12.555 1 46.47 107 ARG A O 1
ATOM 885 N N . GLU A 1 108 ? 13.656 11.984 -10.711 1 47.38 108 GLU A N 1
ATOM 886 C CA . GLU A 1 108 ? 13.812 13.297 -11.328 1 47.38 108 GLU A CA 1
ATOM 887 C C . GLU A 1 108 ? 15.016 13.328 -12.266 1 47.38 108 GLU A C 1
ATOM 889 O O . GLU A 1 108 ? 15.18 14.273 -13.039 1 47.38 108 GLU A O 1
ATOM 894 N N . LEU A 1 109 ? 15.797 12.383 -12.102 1 48.59 109 LEU A N 1
ATOM 895 C CA . LEU A 1 109 ? 16.969 12.367 -12.977 1 48.59 109 LEU A CA 1
ATOM 896 C C . LEU A 1 109 ? 16.562 11.961 -14.391 1 48.59 109 LEU A C 1
ATOM 898 O O . LEU A 1 109 ? 15.609 11.203 -14.586 1 48.59 109 LEU A O 1
ATOM 902 N N . LYS A 1 110 ? 17.156 12.633 -15.438 1 49.5 110 LYS A N 1
ATOM 903 C CA . LYS A 1 110 ? 17.047 12.289 -16.859 1 49.5 110 LYS A CA 1
ATOM 904 C C . LYS A 1 110 ? 17.328 10.812 -17.078 1 49.5 110 LYS A C 1
ATOM 906 O O . LYS A 1 110 ? 18.094 10.195 -16.344 1 49.5 110 LYS A O 1
ATOM 911 N N . PRO A 1 111 ? 16.547 10.211 -17.953 1 47.19 111 PRO A N 1
ATOM 912 C CA . PRO A 1 111 ? 16.641 8.773 -18.234 1 47.19 111 PRO A CA 1
ATOM 913 C C . PRO A 1 111 ? 18.078 8.289 -18.375 1 47.19 111 PRO A C 1
ATOM 915 O O . PRO A 1 111 ? 18.406 7.184 -17.938 1 47.19 111 PRO A O 1
ATOM 918 N N . LYS A 1 112 ? 18.922 9.062 -18.844 1 48.66 112 LYS A N 1
ATOM 919 C CA . LYS A 1 112 ? 20.312 8.68 -19.062 1 48.66 112 LYS A CA 1
ATOM 920 C C . LYS A 1 112 ? 21.031 8.477 -17.734 1 48.66 112 LYS A C 1
ATOM 922 O O . LYS A 1 112 ? 21.797 7.523 -17.562 1 48.66 112 LYS A O 1
ATOM 927 N N . LYS A 1 113 ? 20.828 9.414 -16.906 1 50.75 113 LYS A N 1
ATOM 928 C CA . LYS A 1 113 ? 21.5 9.328 -15.609 1 50.75 113 LYS A CA 1
ATOM 929 C C . LYS A 1 113 ? 20.906 8.211 -14.75 1 50.75 113 LYS A C 1
ATOM 931 O O . LYS A 1 113 ? 21.641 7.527 -14.031 1 50.75 113 LYS A O 1
ATOM 936 N N . GLN A 1 114 ? 19.719 7.973 -14.961 1 51.59 114 GLN A N 1
ATOM 937 C CA . GLN A 1 114 ? 19.078 6.859 -14.273 1 51.59 114 GLN A CA 1
ATOM 938 C C . GLN A 1 114 ? 19.688 5.527 -14.695 1 51.59 114 GLN A C 1
ATOM 940 O O . GLN A 1 114 ? 19.953 4.672 -13.852 1 51.59 114 GLN A O 1
ATOM 945 N N . LYS A 1 115 ? 19.953 5.395 -15.977 1 49.62 115 LYS A N 1
ATOM 946 C CA . LYS A 1 115 ? 20.594 4.191 -16.5 1 49.62 115 LYS A CA 1
ATOM 947 C C . LYS A 1 115 ? 22.016 4.055 -15.977 1 49.62 115 LYS A C 1
ATOM 949 O O . LYS A 1 115 ? 22.469 2.949 -15.664 1 49.62 115 LYS A O 1
ATOM 954 N N . ALA A 1 116 ? 22.672 5.137 -15.93 1 50.28 116 ALA A N 1
ATOM 955 C CA . ALA A 1 116 ? 24.047 5.129 -15.43 1 50.28 116 ALA A CA 1
ATOM 956 C C . ALA A 1 116 ? 24.094 4.66 -13.977 1 50.28 116 ALA A C 1
ATOM 958 O O . ALA A 1 116 ? 24.984 3.895 -13.602 1 50.28 116 ALA A O 1
ATOM 959 N N . ILE A 1 117 ? 23.172 5.023 -13.305 1 52.31 117 ILE A N 1
ATOM 960 C CA . ILE A 1 117 ? 23.109 4.633 -11.906 1 52.31 117 ILE A CA 1
ATOM 961 C C . ILE A 1 117 ? 22.781 3.15 -11.789 1 52.31 117 ILE A C 1
ATOM 963 O O . ILE A 1 117 ? 23.359 2.436 -10.969 1 52.31 117 ILE A O 1
ATOM 967 N N . LEU A 1 118 ? 21.969 2.727 -12.727 1 52.12 118 LEU A N 1
ATOM 968 C CA . LEU A 1 118 ? 21.625 1.312 -12.789 1 52.12 118 LEU A CA 1
ATOM 969 C C . LEU A 1 118 ? 22.828 0.474 -13.195 1 52.12 118 LEU A C 1
ATOM 971 O O . LEU A 1 118 ? 23.016 -0.634 -12.688 1 52.12 118 LEU A O 1
ATOM 975 N N . TRP A 1 119 ? 23.547 0.956 -14.07 1 49.78 119 TRP A N 1
ATOM 976 C CA . TRP A 1 119 ? 24.781 0.297 -14.5 1 49.78 119 TRP A CA 1
ATOM 977 C C . TRP A 1 119 ? 25.766 0.184 -13.344 1 49.78 119 TRP A C 1
ATOM 979 O O . TRP A 1 119 ? 26.406 -0.857 -13.156 1 49.78 119 TRP A O 1
ATOM 989 N N . LEU A 1 120 ? 25.859 1.208 -12.68 1 50.59 120 LEU A N 1
ATOM 990 C CA . LEU A 1 120 ? 26.797 1.214 -11.57 1 50.59 120 LEU A CA 1
ATOM 991 C C . LEU A 1 120 ? 26.391 0.206 -10.5 1 50.59 120 LEU A C 1
ATOM 993 O O . LEU A 1 120 ? 27.25 -0.455 -9.906 1 50.59 120 LEU A O 1
ATOM 997 N N . ILE A 1 121 ? 25.203 0.05 -10.5 1 49.72 121 ILE A N 1
ATOM 998 C CA . ILE A 1 121 ? 24.688 -0.895 -9.516 1 49.72 121 ILE A CA 1
ATOM 999 C C . ILE A 1 121 ? 24.859 -2.322 -10.031 1 49.72 121 ILE A C 1
ATOM 1001 O O . ILE A 1 121 ? 25.203 -3.227 -9.258 1 49.72 121 ILE A O 1
ATOM 1005 N N . SER A 1 122 ? 24.609 -2.654 -11.242 1 45.81 122 SER A N 1
ATOM 1006 C CA . SER A 1 122 ? 24.797 -3.965 -11.859 1 45.81 122 SER A CA 1
ATOM 1007 C C . SER A 1 122 ? 26.266 -4.344 -11.938 1 45.81 122 SER A C 1
ATOM 1009 O O . SER A 1 122 ? 26.625 -5.512 -11.789 1 45.81 122 SER A O 1
ATOM 1011 N N . ASP A 1 123 ? 27.078 -3.518 -12.312 1 43 123 ASP A N 1
ATOM 1012 C CA . ASP A 1 123 ? 28.484 -3.836 -12.5 1 43 123 ASP A CA 1
ATOM 1013 C C . ASP A 1 123 ? 29.125 -4.316 -11.195 1 43 123 ASP A C 1
ATOM 1015 O O . ASP A 1 123 ? 30.031 -5.145 -11.211 1 43 123 ASP A O 1
ATOM 1019 N N . GLN A 1 124 ? 28.75 -3.955 -10.109 1 43.06 124 GLN A N 1
ATOM 1020 C CA . GLN A 1 124 ? 29.594 -4.352 -8.984 1 43.06 124 GLN A CA 1
ATOM 1021 C C . GLN A 1 124 ? 29.375 -5.812 -8.609 1 43.06 124 GLN A C 1
ATOM 1023 O O . GLN A 1 124 ? 30.062 -6.352 -7.746 1 43.06 124 GLN A O 1
ATOM 1028 N N . ASN A 1 125 ? 28.312 -6.535 -9.039 1 38.56 125 ASN A N 1
ATOM 1029 C CA . ASN A 1 1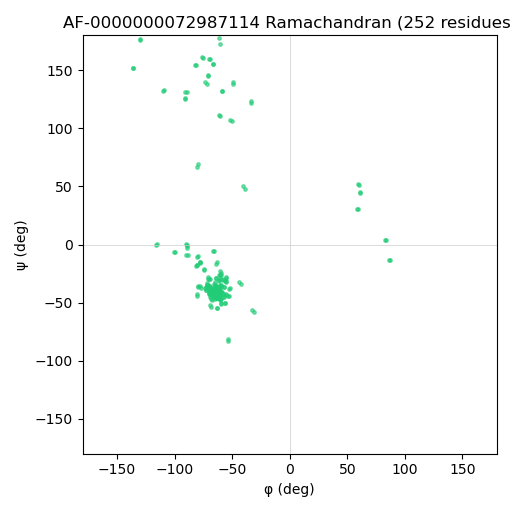25 ? 28.531 -7.953 -8.75 1 38.56 125 ASN A CA 1
ATOM 1030 C C . ASN A 1 125 ? 29.734 -8.508 -9.508 1 38.56 125 ASN A C 1
ATOM 1032 O O . ASN A 1 125 ? 30.016 -9.703 -9.422 1 38.56 125 ASN A O 1
ATOM 1036 N N . GLU A 1 126 ? 30.219 -7.82 -10.484 1 32.53 126 GLU A N 1
ATOM 1037 C CA . GLU A 1 126 ? 31.422 -8.43 -11.031 1 32.53 126 GLU A CA 1
ATOM 1038 C C . GLU A 1 126 ? 32.656 -8.109 -10.172 1 32.53 126 GLU A C 1
ATOM 1040 O O . GLU A 1 126 ? 33.062 -6.949 -10.086 1 32.53 126 GLU A O 1
ATOM 1045 N N . SER A 1 127 ? 32.812 -8.562 -8.945 1 32.22 127 SER A N 1
ATOM 1046 C CA . SER A 1 127 ? 34.156 -8.672 -8.43 1 32.22 127 SER A CA 1
ATOM 1047 C C . SER A 1 127 ? 35.156 -9.031 -9.531 1 32.22 127 SER A C 1
ATOM 1049 O O . SER A 1 127 ? 34.906 -9.945 -10.32 1 32.22 127 SER A O 1
ATOM 1051 N N . PHE A 1 128 ? 36.125 -8.195 -9.703 1 26.48 128 PHE A N 1
ATOM 1052 C CA . PHE A 1 128 ? 37.5 -8.617 -9.977 1 26.48 128 PHE A CA 1
ATOM 1053 C C . PHE A 1 128 ? 37.938 -9.695 -8.992 1 26.48 128 PHE A C 1
ATOM 1055 O O . PHE A 1 128 ? 37.5 -9.688 -7.832 1 26.48 128 PHE A O 1
ATOM 1062 N N . MET B 1 1 ? -22.156 15.773 -5.195 1 58.12 1 MET B N 1
ATOM 1063 C CA . MET B 1 1 ? -22.5 14.375 -5.398 1 58.12 1 MET B CA 1
ATOM 1064 C C . MET B 1 1 ? -21.609 13.734 -6.445 1 58.12 1 MET B C 1
ATOM 1066 O O . MET B 1 1 ? -21.078 12.633 -6.234 1 58.12 1 MET B O 1
ATOM 1070 N N . GLN B 1 2 ? -21.375 14.469 -7.52 1 58.44 2 GLN B N 1
ATOM 1071 C CA . GLN B 1 2 ? -20.656 13.953 -8.68 1 58.44 2 GLN B CA 1
ATOM 1072 C C . GLN B 1 2 ? -19.172 13.789 -8.367 1 58.44 2 GLN B C 1
ATOM 1074 O O . GLN B 1 2 ? -18.562 12.789 -8.758 1 58.44 2 GLN B O 1
ATOM 1079 N N . ALA B 1 3 ? -18.641 14.633 -7.547 1 59.88 3 ALA B N 1
ATOM 1080 C CA . ALA B 1 3 ? -17.219 14.617 -7.25 1 59.88 3 ALA B CA 1
ATOM 1081 C C . ALA B 1 3 ? -16.859 13.43 -6.355 1 59.88 3 ALA B C 1
ATOM 1083 O O . ALA B 1 3 ? -15.852 12.758 -6.578 1 59.88 3 ALA B O 1
ATOM 1084 N N . ARG B 1 4 ? -17.781 13.156 -5.43 1 67.75 4 ARG B N 1
ATOM 1085 C CA . ARG B 1 4 ? -17.562 12.023 -4.531 1 67.75 4 ARG B CA 1
ATOM 1086 C C . ARG B 1 4 ? -17.531 10.711 -5.297 1 67.75 4 ARG B C 1
ATOM 1088 O O . ARG B 1 4 ? -16.703 9.836 -5.008 1 67.75 4 ARG B O 1
ATOM 1095 N N . ASN B 1 5 ? -18.375 10.617 -6.285 1 70.31 5 ASN B N 1
ATOM 1096 C CA . ASN B 1 5 ? -18.453 9.406 -7.098 1 70.31 5 ASN B CA 1
ATOM 1097 C C . ASN B 1 5 ? -17.172 9.172 -7.883 1 70.31 5 ASN B C 1
ATOM 1099 O O . ASN B 1 5 ? -16.719 8.031 -8.016 1 70.31 5 ASN B O 1
ATOM 1103 N N . LEU B 1 6 ? -16.547 10.273 -8.32 1 69.06 6 LEU B N 1
ATOM 1104 C CA . LEU B 1 6 ? -15.336 10.18 -9.117 1 69.06 6 LEU B CA 1
ATOM 1105 C C . LEU B 1 6 ? -14.156 9.742 -8.258 1 69.06 6 LEU B C 1
ATOM 1107 O O . LEU B 1 6 ? -13.297 8.984 -8.711 1 69.06 6 LEU B O 1
ATOM 1111 N N . HIS B 1 7 ? -14.148 10.211 -7.043 1 73.5 7 HIS B N 1
ATOM 1112 C CA . HIS B 1 7 ? -13.047 9.867 -6.148 1 73.5 7 HIS B CA 1
ATOM 1113 C C . HIS B 1 7 ? -13.102 8.391 -5.758 1 73.5 7 HIS B C 1
ATOM 1115 O O . HIS B 1 7 ? -12.062 7.719 -5.727 1 73.5 7 HIS B O 1
ATOM 1121 N N . GLN B 1 8 ? -14.305 7.977 -5.48 1 75.25 8 GLN B N 1
ATOM 1122 C CA . GLN B 1 8 ? -14.477 6.559 -5.184 1 75.25 8 GLN B CA 1
ATOM 1123 C C . GLN B 1 8 ? -14.039 5.691 -6.363 1 75.25 8 GLN B C 1
ATOM 1125 O O . GLN B 1 8 ? -13.422 4.641 -6.176 1 75.25 8 GLN B O 1
ATOM 1130 N N . ALA B 1 9 ? -14.328 6.262 -7.57 1 73.5 9 ALA B N 1
ATOM 1131 C CA . ALA B 1 9 ? -13.961 5.539 -8.781 1 73.5 9 ALA B CA 1
ATOM 1132 C C . ALA B 1 9 ? -12.445 5.438 -8.93 1 73.5 9 ALA B C 1
ATOM 1134 O O . ALA B 1 9 ? -11.922 4.398 -9.344 1 73.5 9 ALA B O 1
ATOM 1135 N N . LYS B 1 10 ? -11.742 6.477 -8.586 1 74 10 LYS B N 1
ATOM 1136 C CA . LYS B 1 10 ? -10.281 6.484 -8.695 1 74 10 LYS B CA 1
ATOM 1137 C C . LYS B 1 10 ? -9.656 5.438 -7.785 1 74 10 LYS B C 1
ATOM 1139 O O . LYS B 1 10 ? -8.75 4.715 -8.195 1 74 10 LYS B O 1
ATOM 1144 N N . ASN B 1 11 ? -10.133 5.387 -6.539 1 83 11 ASN B N 1
ATOM 1145 C CA . ASN B 1 11 ? -9.625 4.387 -5.602 1 83 11 ASN B CA 1
ATOM 1146 C C . ASN B 1 11 ? -9.898 2.969 -6.094 1 83 11 ASN B C 1
ATOM 1148 O O . ASN B 1 11 ? -9.039 2.092 -5.973 1 83 11 ASN B O 1
ATOM 1152 N N . LEU B 1 12 ? -11.031 2.91 -6.824 1 86.5 12 LEU B N 1
ATOM 1153 C CA . LEU B 1 12 ? -11.406 1.605 -7.355 1 86.5 12 LEU B CA 1
ATOM 1154 C C . LEU B 1 12 ? -10.453 1.167 -8.461 1 86.5 12 LEU B C 1
ATOM 1156 O O . LEU B 1 12 ? -10.055 0.002 -8.508 1 86.5 12 LEU B O 1
ATOM 1160 N N . HIS B 1 13 ? -10.102 2.154 -9.344 1 88.56 13 HIS B N 1
ATOM 1161 C CA . HIS B 1 13 ? -9.172 1.848 -10.43 1 88.56 13 HIS B CA 1
ATOM 1162 C C . HIS B 1 13 ? -7.812 1.428 -9.875 1 88.56 13 HIS B C 1
ATOM 1164 O O . HIS B 1 13 ? -7.207 0.471 -10.367 1 88.56 13 HIS B O 1
ATOM 1170 N N . ASN B 1 14 ? -7.391 2.092 -8.828 1 91.44 14 ASN B N 1
ATOM 1171 C CA . ASN B 1 14 ? -6.121 1.744 -8.195 1 91.44 14 ASN B CA 1
ATOM 1172 C C . ASN B 1 14 ? -6.172 0.357 -7.559 1 91.44 14 ASN B C 1
ATOM 1174 O O . ASN B 1 14 ? -5.223 -0.417 -7.672 1 91.44 14 ASN B O 1
ATOM 1178 N N . ASP B 1 15 ? -7.281 0.11 -6.941 1 93.56 15 ASP B N 1
ATOM 1179 C CA . ASP B 1 15 ? -7.426 -1.18 -6.27 1 93.56 15 ASP B CA 1
ATOM 1180 C C . ASP B 1 15 ? -7.438 -2.324 -7.281 1 93.56 15 ASP B C 1
ATOM 1182 O O . ASP B 1 15 ? -6.836 -3.373 -7.047 1 93.56 15 ASP B O 1
ATOM 1186 N N . ILE B 1 16 ? -8.148 -2.133 -8.383 1 93.19 16 ILE B N 1
ATOM 1187 C CA . ILE B 1 16 ? -8.188 -3.133 -9.445 1 93.19 16 ILE B CA 1
ATOM 1188 C C . ILE B 1 16 ? -6.785 -3.346 -10.016 1 93.19 16 ILE B C 1
ATOM 1190 O O . ILE B 1 16 ? -6.359 -4.484 -10.219 1 93.19 16 ILE B O 1
ATOM 1194 N N . PHE B 1 17 ? -6.094 -2.24 -10.227 1 92.31 17 PHE B N 1
ATOM 1195 C CA . PHE B 1 17 ? -4.738 -2.299 -10.758 1 92.31 17 PHE B CA 1
ATOM 1196 C C . PHE B 1 17 ? -3.824 -3.088 -9.828 1 92.31 17 PHE B C 1
ATOM 1198 O O . PHE B 1 17 ? -3.086 -3.967 -10.281 1 92.31 17 PHE B O 1
ATOM 1205 N N . VAL B 1 18 ? -3.924 -2.838 -8.523 1 96.12 18 VAL B N 1
ATOM 1206 C CA . VAL B 1 18 ? -3.131 -3.547 -7.523 1 96.12 18 VAL B CA 1
ATOM 1207 C C . VAL B 1 18 ? -3.459 -5.039 -7.566 1 96.12 18 VAL B C 1
ATOM 1209 O O . VAL B 1 18 ? -2.557 -5.879 -7.551 1 96.12 18 VAL B O 1
ATOM 1212 N N . GLY B 1 19 ? -4.734 -5.336 -7.633 1 97.12 19 GLY B N 1
ATOM 1213 C CA . GLY B 1 19 ? -5.152 -6.723 -7.73 1 97.12 19 GLY B CA 1
ATOM 1214 C C . GLY B 1 19 ? -4.57 -7.438 -8.938 1 97.12 19 GLY B C 1
ATOM 1215 O O . GLY B 1 19 ? -4.113 -8.578 -8.828 1 97.12 19 GLY B O 1
ATOM 1216 N N . LYS B 1 20 ? -4.547 -6.766 -10.086 1 95.12 20 LYS B N 1
ATOM 1217 C CA . LYS B 1 20 ? -3.994 -7.336 -11.312 1 95.12 20 LYS B CA 1
ATOM 1218 C C . LYS B 1 20 ? -2.498 -7.602 -11.172 1 95.12 20 LYS B C 1
ATOM 1220 O O . LYS B 1 20 ? -1.987 -8.594 -11.688 1 95.12 20 LYS B O 1
ATOM 1225 N N . LYS B 1 21 ? -1.835 -6.734 -10.469 1 94.75 21 LYS B N 1
ATOM 1226 C CA . LYS B 1 21 ? -0.399 -6.902 -10.266 1 94.75 21 LYS B CA 1
ATOM 1227 C C . LYS B 1 21 ? -0.109 -8.078 -9.344 1 94.75 21 LYS B C 1
ATOM 1229 O O . LYS B 1 21 ? 0.883 -8.789 -9.523 1 94.75 21 LYS B O 1
ATOM 1234 N N . ILE B 1 22 ? -0.952 -8.258 -8.375 1 97.75 22 ILE B N 1
ATOM 1235 C CA . ILE B 1 22 ? -0.833 -9.422 -7.504 1 97.75 22 ILE B CA 1
ATOM 1236 C C . ILE B 1 22 ? -0.963 -10.703 -8.328 1 97.75 22 ILE B C 1
ATOM 1238 O O . ILE B 1 22 ? -0.124 -11.602 -8.227 1 97.75 22 ILE B O 1
ATOM 1242 N N . ARG B 1 23 ? -1.964 -10.734 -9.172 1 97.31 23 ARG B N 1
ATOM 1243 C CA . ARG B 1 23 ? -2.191 -11.891 -10.031 1 97.31 23 ARG B CA 1
ATOM 1244 C C . ARG B 1 23 ? -0.996 -12.133 -10.953 1 97.31 23 ARG B C 1
ATOM 1246 O O . ARG B 1 23 ? -0.526 -13.258 -11.086 1 97.31 23 ARG B O 1
ATOM 1253 N N . PHE B 1 24 ? -0.573 -11.062 -11.539 1 94.81 24 PHE B N 1
ATOM 1254 C CA . PHE B 1 24 ? 0.541 -11.117 -12.477 1 94.81 24 PHE B CA 1
ATOM 1255 C C . PHE B 1 24 ? 1.771 -11.734 -11.82 1 94.81 24 PHE B C 1
ATOM 1257 O O . PHE B 1 24 ? 2.357 -12.68 -12.352 1 94.81 24 PHE B O 1
ATOM 1264 N N . ARG B 1 25 ? 2.109 -11.234 -10.672 1 93.25 25 ARG B N 1
ATOM 1265 C CA . ARG B 1 25 ? 3.311 -11.711 -9.992 1 93.25 25 ARG B CA 1
ATOM 1266 C C . ARG B 1 25 ? 3.129 -13.148 -9.5 1 93.25 25 ARG B C 1
ATOM 1268 O O . ARG B 1 25 ? 4.051 -13.961 -9.594 1 93.25 25 ARG B O 1
ATOM 1275 N N . ARG B 1 26 ? 1.973 -13.375 -8.906 1 97.06 26 ARG B N 1
ATOM 1276 C CA . ARG B 1 26 ? 1.686 -14.734 -8.461 1 97.06 26 ARG B CA 1
ATOM 1277 C C . ARG B 1 26 ? 1.863 -15.734 -9.602 1 97.06 26 ARG B C 1
ATOM 1279 O O . ARG B 1 26 ? 2.5 -16.781 -9.43 1 97.06 26 ARG B O 1
ATOM 1286 N N . LYS B 1 27 ? 1.36 -15.391 -10.766 1 94.94 27 LYS B N 1
ATOM 1287 C CA . LYS B 1 27 ? 1.44 -16.266 -11.938 1 94.94 27 LYS B CA 1
ATOM 1288 C C . LYS B 1 27 ? 2.881 -16.391 -12.422 1 94.94 27 LYS B C 1
ATOM 1290 O O . LYS B 1 27 ? 3.303 -17.469 -12.836 1 94.94 27 LYS B O 1
ATOM 1295 N N . MET B 1 28 ? 3.574 -15.344 -12.391 1 91.38 28 MET B N 1
ATOM 1296 C CA . MET B 1 28 ? 4.984 -15.367 -12.773 1 91.38 28 MET B CA 1
ATOM 1297 C C . MET B 1 28 ? 5.762 -16.375 -11.945 1 91.38 28 MET B C 1
ATOM 1299 O O . MET B 1 28 ? 6.707 -17 -12.438 1 91.38 28 MET B O 1
ATOM 1303 N N . LEU B 1 29 ? 5.344 -16.578 -10.727 1 91.19 29 LEU B N 1
ATOM 1304 C CA . LEU B 1 29 ? 6 -17.516 -9.82 1 91.19 29 LEU B CA 1
ATOM 1305 C C . LEU B 1 29 ? 5.398 -18.906 -9.945 1 91.19 29 LEU B C 1
ATOM 1307 O O . LEU B 1 29 ? 5.746 -19.812 -9.18 1 91.19 29 LEU B O 1
ATOM 1311 N N . LYS B 1 30 ? 4.426 -19.016 -10.836 1 96 30 LYS B N 1
ATOM 1312 C CA . LYS B 1 30 ? 3.703 -20.266 -11.031 1 96 30 LYS B CA 1
ATOM 1313 C C . LYS B 1 30 ? 3.029 -20.719 -9.734 1 96 30 LYS B C 1
ATOM 1315 O O . LYS B 1 30 ? 2.957 -21.906 -9.461 1 96 30 LYS B O 1
ATOM 1320 N N . MET B 1 31 ? 2.662 -19.828 -8.953 1 97.38 31 MET B N 1
ATOM 1321 C CA . MET B 1 31 ? 1.961 -20.062 -7.695 1 97.38 31 MET B CA 1
ATOM 1322 C C . MET B 1 31 ? 0.45 -20.078 -7.906 1 97.38 31 MET B C 1
ATOM 1324 O O . MET B 1 31 ? -0.091 -19.203 -8.586 1 97.38 31 MET B O 1
ATOM 1328 N N . SER B 1 32 ? -0.19 -21.078 -7.379 1 98.44 32 SER B N 1
ATOM 1329 C CA . SER B 1 32 ? -1.646 -21.125 -7.473 1 98.44 32 SER B CA 1
ATOM 1330 C C . SER B 1 32 ? -2.299 -20.156 -6.492 1 98.44 32 SER B C 1
ATOM 1332 O O . SER B 1 32 ? -1.656 -19.703 -5.551 1 98.44 32 SER B O 1
ATOM 1334 N N . GLN B 1 33 ? -3.553 -19.844 -6.75 1 98.25 33 GLN B N 1
ATOM 1335 C CA . GLN B 1 33 ? -4.309 -19.047 -5.793 1 98.25 33 GLN B CA 1
ATOM 1336 C C . GLN B 1 33 ? -4.41 -19.75 -4.441 1 98.25 33 GLN B C 1
ATOM 1338 O O . GLN B 1 33 ? -4.363 -19.109 -3.393 1 98.25 33 GLN B O 1
ATOM 1343 N N . LYS B 1 34 ? -4.5 -21.062 -4.496 1 98.31 34 LYS B N 1
ATOM 1344 C CA . LYS B 1 34 ? -4.582 -21.859 -3.275 1 98.31 34 LYS B CA 1
ATOM 1345 C C . LYS B 1 34 ? -3.309 -21.719 -2.445 1 98.31 34 LYS B C 1
ATOM 1347 O O . LYS B 1 34 ? -3.373 -21.547 -1.227 1 98.31 34 LYS B O 1
ATOM 1352 N N . THR B 1 35 ? -2.186 -21.766 -3.125 1 98.5 35 THR B N 1
ATOM 1353 C CA . THR B 1 35 ? -0.908 -21.672 -2.428 1 98.5 35 THR B CA 1
ATOM 1354 C C . THR B 1 35 ? -0.765 -20.297 -1.77 1 98.5 35 THR B C 1
ATOM 1356 O O . THR B 1 35 ? -0.371 -20.203 -0.605 1 98.5 35 THR B O 1
ATOM 1359 N N . LEU B 1 36 ? -1.058 -19.25 -2.484 1 98.19 36 LEU B N 1
ATOM 1360 C CA . LEU B 1 36 ? -1.011 -17.906 -1.914 1 98.19 36 LEU B CA 1
ATOM 1361 C C . LEU B 1 36 ? -1.979 -17.781 -0.743 1 98.19 36 LEU B C 1
ATOM 1363 O O . LEU B 1 36 ? -1.641 -17.203 0.287 1 98.19 36 LEU B O 1
ATOM 1367 N N . ALA B 1 37 ? -3.16 -18.328 -0.879 1 98.12 37 ALA B N 1
ATOM 1368 C CA . ALA B 1 37 ? -4.188 -18.297 0.161 1 98.12 37 ALA B CA 1
ATOM 1369 C C . ALA B 1 37 ? -3.695 -18.984 1.433 1 98.12 37 ALA B C 1
ATOM 1371 O O . ALA B 1 37 ? -3.914 -18.484 2.539 1 98.12 37 ALA B O 1
ATOM 1372 N N . ASP B 1 38 ? -3.02 -20.078 1.248 1 97.44 38 ASP B N 1
ATOM 1373 C CA . ASP B 1 38 ? -2.477 -20.812 2.381 1 97.44 38 ASP B CA 1
ATOM 1374 C C . ASP B 1 38 ? -1.44 -19.984 3.137 1 97.44 38 ASP B C 1
ATOM 1376 O O . ASP B 1 38 ? -1.438 -19.953 4.367 1 97.44 38 ASP B O 1
ATOM 1380 N N . HIS B 1 39 ? -0.626 -19.328 2.412 1 95.88 39 HIS B N 1
ATOM 1381 C CA . HIS B 1 39 ? 0.381 -18.484 3.037 1 95.88 39 HIS B CA 1
ATOM 1382 C C . HIS B 1 39 ? -0.266 -17.344 3.812 1 95.88 39 HIS B C 1
ATOM 1384 O O . HIS B 1 39 ? 0.238 -16.922 4.859 1 95.88 39 HIS B O 1
ATOM 1390 N N . LEU B 1 40 ? -1.354 -16.812 3.299 1 95.44 40 LEU B N 1
ATOM 1391 C CA . LEU B 1 40 ? -2.025 -15.664 3.883 1 95.44 40 LEU B CA 1
ATOM 1392 C C . LEU B 1 40 ? -3.057 -16.094 4.918 1 95.44 40 LEU B C 1
ATOM 1394 O O . LEU B 1 40 ? -3.646 -15.258 5.605 1 95.44 40 LEU B O 1
ATOM 1398 N N . LYS B 1 41 ? -3.295 -17.406 4.961 1 95.81 41 LYS B N 1
ATOM 1399 C CA . LYS B 1 41 ? -4.289 -17.984 5.859 1 95.81 41 LYS B CA 1
ATOM 1400 C C . LYS B 1 41 ? -5.684 -17.453 5.555 1 95.81 41 LYS B C 1
ATOM 1402 O O . LYS B 1 41 ? -6.41 -17.047 6.465 1 95.81 41 LYS B O 1
ATOM 1407 N N . VAL B 1 42 ? -6.016 -17.391 4.32 1 96.12 42 VAL B N 1
ATOM 1408 C CA . VAL B 1 42 ? -7.348 -17.047 3.836 1 96.12 42 VAL B CA 1
ATOM 1409 C C . VAL B 1 42 ? -7.816 -18.078 2.816 1 96.12 42 VAL B C 1
ATOM 1411 O O . VAL B 1 42 ? -7.09 -19.031 2.508 1 96.12 42 VAL B O 1
ATOM 1414 N N . SER B 1 43 ? -9.023 -17.859 2.391 1 97.19 43 SER B N 1
ATOM 1415 C CA . SER B 1 43 ? -9.555 -18.781 1.391 1 97.19 43 SER B CA 1
ATOM 1416 C C . SER B 1 43 ? -9.078 -18.406 -0.01 1 97.19 43 SER B C 1
ATOM 1418 O O . SER B 1 43 ? -8.758 -17.25 -0.273 1 97.19 43 SER B O 1
ATOM 1420 N N . SER B 1 44 ? -9.055 -19.5 -0.902 1 97.62 44 SER B N 1
ATOM 1421 C CA . SER B 1 44 ? -8.742 -19.234 -2.303 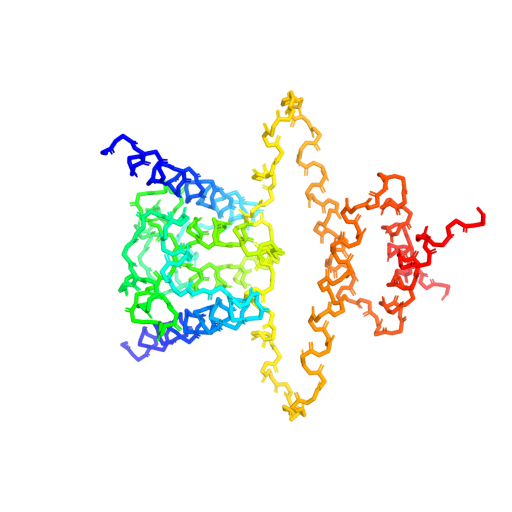1 97.62 44 SER B CA 1
ATOM 1422 C C . SER B 1 44 ? -9.734 -18.234 -2.91 1 97.62 44 SER B C 1
ATOM 1424 O O . SER B 1 44 ? -9.367 -17.453 -3.779 1 97.62 44 SER B O 1
ATOM 1426 N N . GLN B 1 45 ? -10.922 -18.266 -2.422 1 98.06 45 GLN B N 1
ATOM 1427 C CA . GLN B 1 45 ? -11.938 -17.328 -2.883 1 98.06 45 GLN B CA 1
ATOM 1428 C C . GLN B 1 45 ? -11.547 -15.883 -2.562 1 98.06 45 GLN B C 1
ATOM 1430 O O . GLN B 1 45 ? -11.797 -14.977 -3.359 1 98.06 45 GLN B O 1
ATOM 1435 N N . GLN B 1 46 ? -10.977 -15.672 -1.396 1 97.62 46 GLN B N 1
ATOM 1436 C CA . GLN B 1 46 ? -10.531 -14.336 -1.002 1 97.62 46 GLN B CA 1
ATOM 1437 C C . GLN B 1 46 ? -9.43 -13.828 -1.926 1 97.62 46 GLN B C 1
ATOM 1439 O O . GLN B 1 46 ? -9.391 -12.648 -2.27 1 97.62 46 GLN B O 1
ATOM 1444 N N . ILE B 1 47 ? -8.508 -14.703 -2.314 1 98.31 47 ILE B N 1
ATOM 1445 C CA . ILE B 1 47 ? -7.445 -14.336 -3.246 1 98.31 47 ILE B CA 1
ATOM 1446 C C . ILE B 1 47 ? -8.055 -13.914 -4.582 1 98.31 47 ILE B C 1
ATOM 1448 O O . ILE B 1 47 ? -7.645 -12.914 -5.172 1 98.31 47 ILE B O 1
ATOM 1452 N N . GLN B 1 48 ? -9.039 -14.688 -5.012 1 97.94 48 GLN B N 1
ATOM 1453 C CA . GLN B 1 48 ? -9.727 -14.352 -6.25 1 97.94 48 GLN B CA 1
ATOM 1454 C C . GLN B 1 48 ? -10.344 -12.961 -6.172 1 97.94 48 GLN B C 1
ATOM 1456 O O . GLN B 1 48 ? -10.227 -12.164 -7.105 1 97.94 48 GLN B O 1
ATOM 1461 N N . LYS B 1 49 ? -10.992 -12.695 -5.055 1 98.19 49 LYS B N 1
ATOM 1462 C CA . LYS B 1 49 ? -11.633 -11.398 -4.859 1 98.19 49 LYS B CA 1
ATOM 1463 C C . LYS B 1 49 ? -10.602 -10.273 -4.828 1 98.19 49 LYS B C 1
ATOM 1465 O O . LYS B 1 49 ? -10.852 -9.18 -5.348 1 98.19 49 LYS B O 1
ATOM 1470 N N . TYR B 1 50 ? -9.414 -10.461 -4.246 1 97.75 50 TYR B N 1
ATOM 1471 C CA . TYR B 1 50 ? -8.328 -9.492 -4.254 1 97.75 50 TYR B CA 1
ATOM 1472 C C . TYR B 1 50 ? -7.84 -9.227 -5.676 1 97.75 50 TYR B C 1
ATOM 1474 O O . TYR B 1 50 ? -7.754 -8.078 -6.105 1 97.75 50 TYR B O 1
ATOM 1482 N N . GLU B 1 51 ? -7.672 -10.344 -6.391 1 97.44 51 GLU B N 1
ATOM 1483 C CA . GLU B 1 51 ? -7.008 -10.25 -7.688 1 97.44 51 GLU B CA 1
ATOM 1484 C C . GLU B 1 51 ? -7.93 -9.641 -8.734 1 97.44 51 GLU B C 1
ATOM 1486 O O . GLU B 1 51 ? -7.461 -9.094 -9.742 1 97.44 51 GLU B O 1
ATOM 1491 N N . THR B 1 52 ? -9.258 -9.695 -8.5 1 94.5 52 THR B N 1
ATOM 1492 C CA . THR B 1 52 ? -10.227 -9.156 -9.445 1 94.5 52 THR B CA 1
ATOM 1493 C C . THR B 1 52 ? -10.703 -7.777 -9 1 94.5 52 THR B C 1
ATOM 1495 O O . THR B 1 52 ? -11.43 -7.098 -9.727 1 94.5 52 THR B O 1
ATOM 1498 N N . GLY B 1 53 ? -10.32 -7.355 -7.863 1 93.75 53 GLY B N 1
ATOM 1499 C CA . GLY B 1 53 ? -10.711 -6.051 -7.352 1 93.75 53 GLY B CA 1
ATOM 1500 C C . GLY B 1 53 ? -12.078 -6.059 -6.699 1 93.75 53 GLY B C 1
ATOM 1501 O O . GLY B 1 53 ? -12.578 -5.012 -6.277 1 93.75 53 GLY B O 1
ATOM 1502 N N . LEU B 1 54 ? -12.75 -7.25 -6.574 1 94.12 54 LEU B N 1
ATOM 1503 C CA . LEU B 1 54 ? -14.031 -7.34 -5.891 1 94.12 54 LEU B CA 1
ATOM 1504 C C . LEU B 1 54 ? -13.891 -6.949 -4.422 1 94.12 54 LEU B C 1
ATOM 1506 O O . LEU B 1 54 ? -14.797 -6.328 -3.852 1 94.12 54 LEU B O 1
ATOM 1510 N N . ASN B 1 55 ? -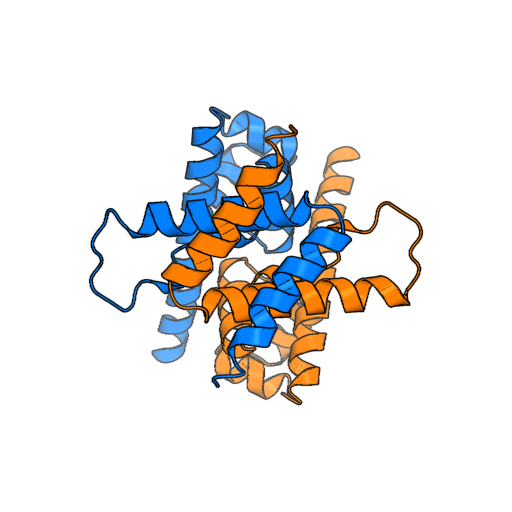12.859 -7.398 -3.748 1 95.94 55 ASN B N 1
ATOM 1511 C CA . ASN B 1 55 ? -12.445 -6.91 -2.436 1 95.94 55 ASN B CA 1
ATOM 1512 C C . ASN B 1 55 ? -11.141 -6.129 -2.516 1 95.94 55 ASN B C 1
ATOM 1514 O O . ASN B 1 55 ? -10.203 -6.547 -3.197 1 95.94 55 ASN B O 1
ATOM 1518 N N . ARG B 1 56 ? -11.133 -5.023 -1.913 1 95 56 ARG B N 1
ATOM 1519 C CA . ARG B 1 56 ? -9.906 -4.238 -1.873 1 95 56 ARG B CA 1
ATOM 1520 C C . ARG B 1 56 ? -8.867 -4.895 -0.967 1 95 56 ARG B C 1
ATOM 1522 O O . ARG B 1 56 ? -9.211 -5.5 0.047 1 95 56 ARG B O 1
ATOM 1529 N N . VAL B 1 57 ? -7.641 -4.746 -1.359 1 97 57 VAL B N 1
ATOM 1530 C CA . VAL B 1 57 ? -6.527 -5.18 -0.517 1 97 57 VAL B CA 1
ATOM 1531 C C . VAL B 1 57 ? -6.078 -4.023 0.376 1 97 57 VAL B C 1
ATOM 1533 O O . VAL B 1 57 ? -5.844 -2.914 -0.106 1 97 57 VAL B O 1
ATOM 1536 N N . SER B 1 58 ? -6.047 -4.297 1.667 1 96.56 58 SER B N 1
ATOM 1537 C CA . SER B 1 58 ? -5.547 -3.254 2.555 1 96.56 58 SER B CA 1
ATOM 1538 C C . SER B 1 58 ? -4.047 -3.047 2.375 1 96.56 58 SER B C 1
ATOM 1540 O O . SER B 1 58 ? -3.35 -3.928 1.87 1 96.56 58 SER B O 1
ATOM 1542 N N . ALA B 1 59 ? -3.602 -1.901 2.791 1 96.62 59 ALA B N 1
ATOM 1543 C CA . ALA B 1 59 ? -2.17 -1.613 2.74 1 96.62 59 ALA B CA 1
ATOM 1544 C C . ALA B 1 59 ? -1.379 -2.623 3.566 1 96.62 59 ALA B C 1
ATOM 1546 O O . ALA B 1 59 ? -0.301 -3.061 3.158 1 96.62 59 ALA B O 1
ATOM 1547 N N . GLY B 1 60 ? -1.873 -3.008 4.738 1 95.25 60 GLY B N 1
ATOM 1548 C CA . GLY B 1 60 ? -1.213 -4.008 5.562 1 95.25 60 GLY B CA 1
ATOM 1549 C C . GLY B 1 60 ? -1.151 -5.375 4.906 1 95.25 60 GLY B C 1
ATOM 1550 O O . GLY B 1 60 ? -0.106 -6.027 4.918 1 95.25 60 GLY B O 1
ATOM 1551 N N . ARG B 1 61 ? -2.221 -5.793 4.332 1 95.81 61 ARG B N 1
ATOM 1552 C CA . ARG B 1 61 ? -2.283 -7.074 3.635 1 95.81 61 ARG B CA 1
ATOM 1553 C C . ARG B 1 61 ? -1.361 -7.078 2.42 1 95.81 61 ARG B C 1
ATOM 1555 O O . ARG B 1 61 ? -0.733 -8.094 2.115 1 95.81 61 ARG B O 1
ATOM 1562 N N . LEU B 1 62 ? -1.32 -5.957 1.732 1 97 62 LEU B N 1
ATOM 1563 C CA . LEU B 1 62 ? -0.456 -5.859 0.562 1 97 62 LEU B CA 1
ATOM 1564 C C . LEU B 1 62 ? 1.004 -6.078 0.945 1 97 62 LEU B C 1
ATOM 1566 O O . LEU B 1 62 ? 1.769 -6.668 0.179 1 97 62 LEU B O 1
ATOM 1570 N N . LYS B 1 63 ? 1.387 -5.586 2.098 1 94.88 63 LYS B N 1
ATOM 1571 C CA . LYS B 1 63 ? 2.75 -5.805 2.572 1 94.88 63 LYS B CA 1
ATOM 1572 C C . LYS B 1 63 ? 3.033 -7.293 2.764 1 94.88 63 LYS B C 1
ATOM 1574 O O . LYS B 1 63 ? 4.098 -7.781 2.387 1 94.88 63 LYS B O 1
ATOM 1579 N N . GLU B 1 64 ? 2.1 -7.996 3.291 1 94.94 64 GLU B N 1
ATOM 1580 C CA . GLU B 1 64 ? 2.244 -9.438 3.449 1 94.94 64 GLU B CA 1
ATOM 1581 C C . GLU B 1 64 ? 2.389 -10.133 2.098 1 94.94 64 GLU B C 1
ATOM 1583 O O . GLU B 1 64 ? 3.25 -11 1.928 1 94.94 64 GLU B O 1
ATOM 1588 N N . ILE B 1 65 ? 1.562 -9.703 1.218 1 97.38 65 ILE B N 1
ATOM 1589 C CA . ILE B 1 65 ? 1.581 -10.281 -0.12 1 97.38 65 ILE B CA 1
ATOM 1590 C C . ILE B 1 65 ? 2.924 -9.992 -0.789 1 97.38 65 ILE B C 1
ATOM 1592 O O . ILE B 1 65 ? 3.516 -10.875 -1.412 1 97.38 65 ILE B O 1
ATOM 1596 N N . ALA B 1 66 ? 3.35 -8.812 -0.664 1 94.5 66 ALA B N 1
ATOM 1597 C CA . ALA B 1 66 ? 4.645 -8.43 -1.224 1 94.5 66 ALA B CA 1
ATOM 1598 C C . ALA B 1 66 ? 5.754 -9.336 -0.696 1 94.5 66 ALA B C 1
ATOM 1600 O O . ALA B 1 66 ? 6.625 -9.773 -1.455 1 94.5 66 ALA B O 1
ATOM 1601 N N . ASP B 1 67 ? 5.719 -9.617 0.586 1 90.62 67 ASP B N 1
ATOM 1602 C CA . ASP B 1 67 ? 6.719 -10.469 1.216 1 90.62 67 ASP B CA 1
ATOM 1603 C C . ASP B 1 67 ? 6.648 -11.898 0.666 1 90.62 67 ASP B C 1
ATOM 1605 O O . ASP B 1 67 ? 7.676 -12.492 0.328 1 90.62 67 ASP B O 1
ATOM 1609 N N . ILE B 1 68 ? 5.469 -12.375 0.564 1 94.94 68 ILE B N 1
ATOM 1610 C CA . ILE B 1 68 ? 5.266 -13.742 0.093 1 94.94 68 ILE B CA 1
ATOM 1611 C C . ILE B 1 68 ? 5.719 -13.859 -1.36 1 94.94 68 ILE B C 1
ATOM 1613 O O . ILE B 1 68 ? 6.336 -14.852 -1.746 1 94.94 68 ILE B O 1
ATOM 1617 N N . LEU B 1 69 ? 5.426 -12.82 -2.133 1 94.81 69 LEU B N 1
ATOM 1618 C CA . LEU B 1 69 ? 5.723 -12.852 -3.562 1 94.81 69 LEU B CA 1
ATOM 1619 C C . LEU B 1 69 ? 7.129 -12.336 -3.836 1 94.81 69 LEU B C 1
ATOM 1621 O O . LEU B 1 69 ? 7.559 -12.266 -4.992 1 94.81 69 LEU B O 1
ATOM 1625 N N . SER B 1 70 ? 7.84 -11.898 -2.857 1 91.06 70 SER B N 1
ATOM 1626 C CA . SER B 1 70 ? 9.242 -11.492 -2.891 1 91.06 70 SER B CA 1
ATOM 1627 C C . SER B 1 70 ? 9.453 -10.336 -3.861 1 91.06 70 SER B C 1
ATOM 1629 O O . SER B 1 70 ? 10.344 -10.398 -4.719 1 91.06 70 SER B O 1
ATOM 1631 N N . VAL B 1 71 ? 8.641 -9.32 -3.672 1 87.25 71 VAL B N 1
ATOM 1632 C CA . VAL B 1 71 ? 8.781 -8.102 -4.457 1 87.25 71 VAL B CA 1
ATOM 1633 C C . VAL B 1 71 ? 8.648 -6.883 -3.541 1 87.25 71 VAL B C 1
ATOM 1635 O O . VAL B 1 71 ? 8.023 -6.957 -2.484 1 87.25 71 VAL B O 1
ATOM 1638 N N . PRO B 1 72 ? 9.297 -5.77 -3.916 1 82.38 72 PRO B N 1
ATOM 1639 C CA . PRO B 1 72 ? 9.07 -4.527 -3.178 1 82.38 72 PRO B CA 1
ATOM 1640 C C . PRO B 1 72 ? 7.645 -3.996 -3.348 1 82.38 72 PRO B C 1
ATOM 1642 O O . PRO B 1 72 ? 6.988 -4.289 -4.352 1 82.38 72 PRO B O 1
ATOM 1645 N N . ILE B 1 73 ? 7.191 -3.244 -2.43 1 89 73 ILE B N 1
ATOM 1646 C CA . ILE B 1 73 ? 5.832 -2.717 -2.408 1 89 73 ILE B CA 1
ATOM 1647 C C . ILE B 1 73 ? 5.566 -1.916 -3.682 1 89 73 ILE B C 1
ATOM 1649 O O . ILE B 1 73 ? 4.453 -1.92 -4.207 1 89 73 ILE B O 1
ATOM 1653 N N . ALA B 1 74 ? 6.531 -1.229 -4.137 1 83.88 74 ALA B N 1
ATOM 1654 C CA . ALA B 1 74 ? 6.418 -0.341 -5.293 1 83.88 74 ALA B CA 1
ATOM 1655 C C . ALA B 1 74 ? 6.02 -1.118 -6.543 1 83.88 74 ALA B C 1
ATOM 1657 O O . ALA B 1 74 ? 5.398 -0.565 -7.453 1 83.88 74 ALA B O 1
ATOM 1658 N N . PHE B 1 75 ? 6.332 -2.369 -6.617 1 85.69 75 PHE B N 1
ATOM 1659 C CA . PHE B 1 75 ? 5.996 -3.236 -7.742 1 85.69 75 PHE B CA 1
ATOM 1660 C C . PHE B 1 75 ? 4.508 -3.16 -8.062 1 85.69 75 PHE B C 1
ATOM 1662 O O . PHE B 1 75 ? 4.121 -3.129 -9.227 1 85.69 75 PHE B O 1
ATOM 1669 N N . PHE B 1 76 ? 3.684 -3.051 -7.043 1 95.06 76 PHE B N 1
ATOM 1670 C CA . PHE B 1 76 ? 2.238 -3.16 -7.199 1 95.06 76 PHE B CA 1
ATOM 1671 C C . PHE B 1 76 ? 1.65 -1.849 -7.707 1 95.06 76 PHE B C 1
ATOM 1673 O O . PHE B 1 76 ? 0.489 -1.802 -8.117 1 95.06 76 PHE B O 1
ATOM 1680 N N . TYR B 1 77 ? 2.502 -0.834 -7.695 1 89 77 TYR B N 1
ATOM 1681 C CA . TYR B 1 77 ? 2.016 0.479 -8.102 1 89 77 TYR B CA 1
ATOM 1682 C C . TYR B 1 77 ? 2.715 0.952 -9.367 1 89 77 TYR B C 1
ATOM 1684 O O . TYR B 1 77 ? 2.502 2.08 -9.82 1 89 77 TYR B O 1
ATOM 1692 N N . ALA B 1 78 ? 3.535 0.122 -9.781 1 76.81 78 ALA B N 1
ATOM 1693 C CA . ALA B 1 78 ? 4.309 0.478 -10.969 1 76.81 78 ALA B CA 1
ATOM 1694 C C . ALA B 1 78 ? 3.391 0.759 -12.156 1 76.81 78 ALA B C 1
ATOM 1696 O O . ALA B 1 78 ? 2.418 0.037 -12.375 1 76.81 78 ALA B O 1
ATOM 1697 N N . ASP B 1 79 ? 3.625 1.903 -12.867 1 64.12 79 ASP B N 1
ATOM 1698 C CA . ASP B 1 79 ? 2.939 2.293 -14.102 1 64.12 79 ASP B CA 1
ATOM 1699 C C . ASP B 1 79 ? 1.646 3.041 -13.789 1 64.12 79 ASP B C 1
ATOM 1701 O O . ASP B 1 79 ? 0.934 3.463 -14.703 1 64.12 79 ASP B O 1
ATOM 1705 N N . LEU B 1 80 ? 1.175 3 -12.531 1 60.59 80 LEU B N 1
ATOM 1706 C CA . LEU B 1 80 ? 0.005 3.811 -12.211 1 60.59 80 LEU B CA 1
ATOM 1707 C C . LEU B 1 80 ? 0.244 5.273 -12.57 1 60.59 80 LEU B C 1
ATOM 1709 O O . LEU B 1 80 ? -0.705 6.016 -12.836 1 60.59 80 LEU B O 1
ATOM 1713 N N . PHE B 1 81 ? 1.455 5.801 -12.555 1 47.12 81 PHE B N 1
ATOM 1714 C CA . PHE B 1 81 ? 1.763 7.191 -12.867 1 47.12 81 PHE B CA 1
ATOM 1715 C C . PHE B 1 81 ? 1.626 7.449 -14.359 1 47.12 81 PHE B C 1
ATOM 1717 O O . PHE B 1 81 ? 1.393 8.586 -14.781 1 47.12 81 PHE B O 1
ATOM 1724 N N . THR B 1 82 ? 2.07 6.473 -15.148 1 41.75 82 THR B N 1
ATOM 1725 C CA . THR B 1 82 ? 2.33 6.82 -16.531 1 41.75 82 THR B CA 1
ATOM 1726 C C . THR B 1 82 ? 1.032 7.172 -17.266 1 41.75 82 THR B C 1
ATOM 1728 O O . THR B 1 82 ? 1.021 7.348 -18.484 1 41.75 82 THR B O 1
ATOM 1731 N N . LYS B 1 83 ? -0.014 7.031 -16.688 1 41.09 83 LYS B N 1
ATOM 1732 C CA . LYS B 1 83 ? -1.071 7.25 -17.672 1 41.09 83 LYS B CA 1
ATOM 1733 C C . LYS B 1 83 ? -0.996 8.656 -18.25 1 41.09 83 LYS B C 1
ATOM 1735 O O . LYS B 1 83 ? -1.901 9.086 -18.969 1 41.09 83 LYS B O 1
ATOM 1740 N N . GLN B 1 84 ? -0.438 9.656 -17.672 1 36.69 84 GLN B N 1
ATOM 1741 C CA . GLN B 1 84 ? -0.771 10.742 -18.594 1 36.69 84 GLN B CA 1
ATOM 1742 C C . GLN B 1 84 ? -0.35 10.406 -20.016 1 36.69 84 GLN B C 1
ATOM 1744 O O . GLN B 1 84 ? -0.965 10.875 -20.984 1 36.69 84 GLN B O 1
ATOM 1749 N N . ASP B 1 85 ? 1.046 10.594 -20.469 1 37.12 85 ASP B N 1
ATOM 1750 C CA . ASP B 1 85 ? 1.23 10.602 -21.922 1 37.12 85 ASP B CA 1
ATOM 1751 C C . ASP B 1 85 ? 0.801 9.273 -22.531 1 37.12 85 ASP B C 1
ATOM 1753 O O . ASP B 1 85 ? 0.692 8.266 -21.828 1 37.12 85 ASP B O 1
ATOM 1757 N N . THR B 1 86 ? 0.885 9.172 -24.062 1 33.69 86 THR B N 1
ATOM 1758 C CA . THR B 1 86 ? 0.473 8.188 -25.062 1 33.69 86 THR B CA 1
ATOM 1759 C C . THR B 1 86 ? 1.001 6.801 -24.703 1 33.69 86 THR B C 1
ATOM 1761 O O . THR B 1 86 ? 2.213 6.602 -24.609 1 33.69 86 THR B O 1
ATOM 1764 N N . PRO B 1 87 ? 0.205 5.922 -24.266 1 35.53 87 PRO B N 1
ATOM 1765 C CA . PRO B 1 87 ? 0.474 4.52 -23.953 1 35.53 87 PRO B CA 1
ATOM 1766 C C . PRO B 1 87 ? 1.413 3.855 -24.953 1 35.53 87 PRO B C 1
ATOM 1768 O O . PRO B 1 87 ? 1.026 3.619 -26.109 1 35.53 87 PRO B O 1
ATOM 1771 N N . THR B 1 88 ? 2.566 4.305 -25.422 1 34 88 THR B N 1
ATOM 1772 C CA . THR B 1 88 ? 3.121 3.186 -26.172 1 34 88 THR B CA 1
ATOM 1773 C C . THR B 1 88 ? 3.367 1.989 -25.25 1 34 88 THR B C 1
ATOM 1775 O O . THR B 1 88 ? 3.975 2.131 -24.188 1 34 88 THR B O 1
ATOM 1778 N N . GLN B 1 89 ? 2.66 0.897 -25.344 1 36.25 89 GLN B N 1
ATOM 1779 C CA . GLN B 1 89 ? 2.502 -0.398 -24.688 1 36.25 89 GLN B CA 1
ATOM 1780 C C . GLN B 1 89 ? 3.83 -0.893 -24.125 1 36.25 89 GLN B C 1
ATOM 1782 O O . GLN B 1 89 ? 3.869 -1.471 -23.031 1 36.25 89 GLN B O 1
ATOM 1787 N N . HIS B 1 90 ? 4.852 -1.021 -24.922 1 36.53 90 HIS B N 1
ATOM 1788 C CA . HIS B 1 90 ? 6.094 -1.756 -24.719 1 36.53 90 HIS B CA 1
ATOM 1789 C C . HIS B 1 90 ? 6.93 -1.118 -23.609 1 36.53 90 HIS B C 1
ATOM 1791 O O . HIS B 1 90 ? 7.605 -1.818 -22.844 1 36.53 90 HIS B O 1
ATOM 1797 N N . ASP B 1 91 ? 6.977 0.144 -23.531 1 36.19 91 ASP B N 1
ATOM 1798 C CA . ASP B 1 91 ? 8 0.836 -22.75 1 36.19 91 ASP B CA 1
ATOM 1799 C C . ASP B 1 91 ? 7.641 0.853 -21.266 1 36.19 91 ASP B C 1
ATOM 1801 O O . ASP B 1 91 ? 8.477 1.188 -20.422 1 36.19 91 ASP B O 1
ATOM 1805 N N . GLU B 1 92 ? 6.441 0.612 -20.922 1 39.69 92 GLU B N 1
ATOM 1806 C CA . GLU B 1 92 ? 5.949 0.746 -19.547 1 39.69 92 GLU B CA 1
ATOM 1807 C C . GLU B 1 92 ? 6.371 -0.444 -18.688 1 39.69 92 GLU B C 1
ATOM 1809 O O . GLU B 1 92 ? 6.688 -0.285 -17.516 1 39.69 92 GLU B O 1
ATOM 1814 N N . ILE B 1 93 ? 6.398 -1.549 -19.266 1 38.47 93 ILE B N 1
ATOM 1815 C CA . ILE B 1 93 ? 6.785 -2.764 -18.562 1 38.47 93 ILE B CA 1
ATOM 1816 C C . ILE B 1 93 ? 8.281 -2.727 -18.25 1 38.47 93 ILE B C 1
ATOM 1818 O O . ILE B 1 93 ? 8.695 -3.082 -17.141 1 38.47 93 ILE B O 1
ATOM 1822 N N . ALA B 1 94 ? 9.055 -2.256 -19.188 1 39.88 94 ALA B N 1
ATOM 1823 C CA . ALA B 1 94 ? 10.516 -2.246 -19.078 1 39.88 94 ALA B CA 1
ATOM 1824 C C . ALA B 1 94 ? 10.977 -1.255 -18.016 1 39.88 94 ALA B C 1
ATOM 1826 O O . ALA B 1 94 ? 11.914 -1.537 -17.25 1 39.88 94 ALA B O 1
ATOM 1827 N N . SER B 1 95 ? 10.359 -0.191 -17.969 1 42.94 95 SER B N 1
ATOM 1828 C CA . SER B 1 95 ? 10.805 0.878 -17.078 1 42.94 95 SER B CA 1
ATOM 1829 C C . SER B 1 95 ? 10.547 0.525 -15.617 1 42.94 95 SER B C 1
ATOM 1831 O O . SER B 1 95 ? 11.375 0.824 -14.75 1 42.94 95 SER B O 1
ATOM 1833 N N . ASN B 1 96 ? 9.555 -0.266 -15.383 1 44.16 96 ASN B N 1
ATOM 1834 C CA . ASN B 1 96 ? 9.227 -0.651 -14.016 1 44.16 96 ASN B CA 1
ATOM 1835 C C . ASN B 1 96 ? 10.148 -1.759 -13.516 1 44.16 96 ASN B C 1
ATOM 1837 O O . ASN B 1 96 ? 10.539 -1.762 -12.344 1 44.16 96 ASN B O 1
ATOM 1841 N N . ARG B 1 97 ? 10.453 -2.627 -14.453 1 42.97 97 ARG B N 1
ATOM 1842 C CA . ARG B 1 97 ? 11.383 -3.691 -14.094 1 42.97 97 ARG B CA 1
ATOM 1843 C C . ARG B 1 97 ? 12.75 -3.121 -13.727 1 42.97 97 ARG B C 1
ATOM 1845 O O . ARG B 1 97 ? 13.375 -3.57 -12.766 1 42.97 97 ARG B O 1
ATOM 1852 N N . GLU B 1 98 ? 13.125 -2.203 -14.555 1 42.91 98 GLU B N 1
ATOM 1853 C CA . GLU B 1 98 ? 14.438 -1.609 -14.32 1 42.91 98 GLU B CA 1
ATOM 1854 C C . GLU B 1 98 ? 14.469 -0.851 -12.992 1 42.91 98 GLU B C 1
ATOM 1856 O O . GLU B 1 98 ? 15.453 -0.921 -12.258 1 42.91 98 GLU B O 1
ATOM 1861 N N . GLU B 1 99 ? 13.43 -0.276 -12.734 1 47.03 99 GLU B N 1
ATOM 1862 C CA . GLU B 1 99 ? 13.367 0.44 -11.461 1 47.03 99 GLU B CA 1
ATOM 1863 C C . GLU B 1 99 ? 13.336 -0.529 -10.289 1 47.03 99 GLU B C 1
ATOM 1865 O O . GLU B 1 99 ? 13.961 -0.28 -9.25 1 47.03 99 GLU B O 1
ATOM 1870 N N . TYR B 1 100 ? 12.68 -1.557 -10.555 1 43.97 100 TYR B N 1
ATOM 1871 C CA . TYR B 1 100 ? 12.664 -2.617 -9.555 1 43.97 100 TYR B CA 1
ATOM 1872 C C . TYR B 1 100 ? 14.062 -3.186 -9.336 1 43.97 100 TYR B C 1
ATOM 1874 O O . TYR B 1 100 ? 14.5 -3.357 -8.195 1 43.97 100 TYR B O 1
ATOM 1882 N N . PHE B 1 101 ? 14.578 -3.574 -10.461 1 44.53 101 PHE B N 1
ATOM 1883 C CA . PHE B 1 101 ? 15.922 -4.133 -10.375 1 44.53 101 PHE B CA 1
ATOM 1884 C C . PHE B 1 101 ? 16.875 -3.146 -9.719 1 44.53 101 PHE B C 1
ATOM 1886 O O . PHE B 1 101 ? 17.734 -3.539 -8.922 1 44.53 101 PHE B O 1
ATOM 1893 N N . LEU B 1 102 ? 16.641 -1.954 -9.891 1 47.66 102 LEU B N 1
ATOM 1894 C CA . LEU B 1 102 ? 17.469 -0.902 -9.312 1 47.66 102 LEU B CA 1
ATOM 1895 C C . LEU B 1 102 ? 17.297 -0.854 -7.797 1 47.66 102 LEU B C 1
ATOM 1897 O O . LEU B 1 102 ? 18.297 -0.81 -7.062 1 47.66 102 LEU B O 1
ATOM 1901 N N . LEU B 1 103 ? 16.172 -0.795 -7.387 1 46.94 103 LEU B N 1
ATOM 1902 C CA . LEU B 1 103 ? 15.906 -0.709 -5.957 1 46.94 103 LEU B CA 1
ATOM 1903 C C . LEU B 1 103 ? 16.359 -1.975 -5.238 1 46.94 103 LEU B C 1
ATOM 1905 O O . LEU B 1 103 ? 16.953 -1.902 -4.156 1 46.94 103 LEU B O 1
ATOM 1909 N N . LYS B 1 104 ? 16.078 -3.082 -5.855 1 45.12 104 LYS B N 1
ATOM 1910 C CA . LYS B 1 104 ? 16.516 -4.359 -5.305 1 45.12 104 LYS B CA 1
ATOM 1911 C C . LYS B 1 104 ? 18.031 -4.414 -5.188 1 45.12 104 LYS B C 1
ATOM 1913 O O . LYS B 1 104 ? 18.578 -4.82 -4.152 1 45.12 104 LYS B O 1
ATOM 1918 N N . SER B 1 105 ? 18.609 -4.07 -6.27 1 46.66 105 SER B N 1
ATOM 1919 C CA . SER B 1 105 ? 20.062 -4.074 -6.285 1 46.66 105 SER B CA 1
ATOM 1920 C C . SER B 1 105 ? 20.641 -3.045 -5.312 1 46.66 105 SER B C 1
ATOM 1922 O O . SER B 1 105 ? 21.656 -3.295 -4.656 1 46.66 105 SER B O 1
ATOM 1924 N N . PHE B 1 106 ? 20.031 -1.91 -5.203 1 48.88 106 PHE B N 1
ATOM 1925 C CA . PHE B 1 106 ? 20.453 -0.86 -4.281 1 48.88 106 PHE B CA 1
ATOM 1926 C C . PHE B 1 106 ? 20.391 -1.348 -2.838 1 48.88 106 PHE B C 1
ATOM 1928 O O . PHE B 1 106 ? 21.281 -1.062 -2.041 1 48.88 106 PHE B O 1
ATOM 1935 N N . ARG B 1 107 ? 19.391 -1.967 -2.543 1 45.75 107 ARG B N 1
ATOM 1936 C CA . ARG B 1 107 ? 19.188 -2.445 -1.18 1 45.75 107 ARG B CA 1
ATOM 1937 C C . ARG B 1 107 ? 20.234 -3.498 -0.808 1 45.75 107 ARG B C 1
ATOM 1939 O O . ARG B 1 107 ? 20.609 -3.619 0.359 1 45.75 107 ARG B O 1
ATOM 1946 N N . GLU B 1 108 ? 20.625 -4.227 -1.837 1 47.5 108 GLU B N 1
ATOM 1947 C CA . GLU B 1 108 ? 21.625 -5.258 -1.619 1 47.5 108 GLU B CA 1
ATOM 1948 C C . GLU B 1 108 ? 23.031 -4.652 -1.575 1 47.5 108 GLU B C 1
ATOM 1950 O O . GLU B 1 108 ? 24 -5.332 -1.208 1 47.5 108 GLU B O 1
ATOM 1955 N N . LEU B 1 109 ? 23.094 -3.504 -2.061 1 48.16 109 LEU B N 1
ATOM 1956 C CA . LEU B 1 109 ? 24.406 -2.879 -2.047 1 48.16 109 LEU B CA 1
ATOM 1957 C C . LEU B 1 109 ? 24.812 -2.48 -0.63 1 48.16 109 LEU B C 1
ATOM 1959 O O . LEU B 1 109 ? 23.953 -2.184 0.201 1 48.16 109 LEU B O 1
ATOM 1963 N N 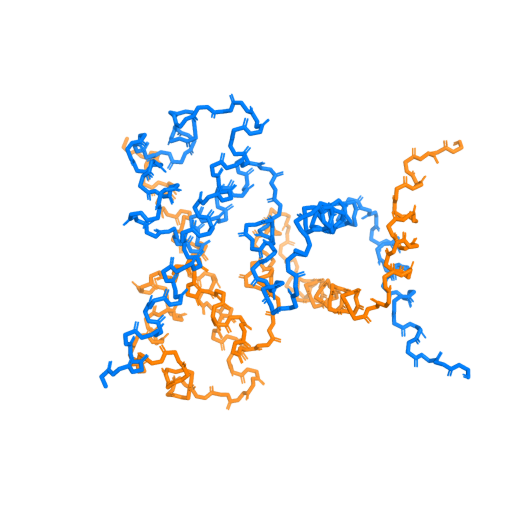. LYS B 1 110 ? 26.109 -2.711 -0.239 1 49.38 110 LYS B N 1
ATOM 1964 C CA . LYS B 1 110 ? 26.719 -2.258 1.008 1 49.38 110 LYS B CA 1
ATOM 1965 C C . LYS B 1 110 ? 26.453 -0.776 1.248 1 49.38 110 LYS B C 1
ATOM 1967 O O . LYS B 1 110 ? 26.297 -0.004 0.298 1 49.38 110 LYS B O 1
ATOM 1972 N N . PRO B 1 111 ? 26.156 -0.441 2.465 1 47.34 111 PRO B N 1
ATOM 1973 C CA . PRO B 1 111 ? 25.812 0.928 2.85 1 47.34 111 PRO B CA 1
ATOM 1974 C C . PRO B 1 111 ? 26.703 1.975 2.195 1 47.34 111 PRO B C 1
ATOM 1976 O O . PRO B 1 111 ? 26.234 3.055 1.826 1 47.34 111 PRO B O 1
ATOM 1979 N N . LYS B 1 112 ? 27.891 1.709 1.972 1 48.47 112 LYS B N 1
ATOM 1980 C CA . LYS B 1 112 ? 28.828 2.658 1.382 1 48.47 112 LYS B CA 1
ATOM 1981 C C . LYS B 1 112 ? 28.469 2.953 -0.072 1 48.47 112 LYS B C 1
ATOM 1983 O O . LYS B 1 112 ? 28.516 4.105 -0.507 1 48.47 112 LYS B O 1
ATOM 1988 N N . LYS B 1 113 ? 28.234 1.934 -0.754 1 50.53 113 LYS B N 1
ATOM 1989 C CA . LYS B 1 113 ? 27.906 2.111 -2.168 1 50.53 113 LYS B CA 1
ATOM 1990 C C . LYS B 1 113 ? 26.531 2.758 -2.342 1 50.53 113 LYS B C 1
ATOM 1992 O O . LYS B 1 113 ? 26.344 3.58 -3.24 1 50.53 113 LYS B O 1
ATOM 1997 N N . GLN B 1 114 ? 25.719 2.508 -1.452 1 51.81 114 GLN B N 1
ATOM 1998 C CA . GLN B 1 114 ? 24.406 3.152 -1.451 1 51.81 114 GLN B CA 1
ATOM 1999 C C . GLN B 1 114 ? 24.531 4.66 -1.272 1 51.81 114 GLN B C 1
ATOM 2001 O O . GLN B 1 114 ? 23.875 5.434 -1.977 1 51.81 114 GLN B O 1
ATOM 2006 N N . LYS B 1 115 ? 25.422 5.07 -0.397 1 49.59 115 LYS B N 1
ATOM 2007 C CA . LYS B 1 115 ? 25.688 6.492 -0.175 1 49.59 115 LYS B CA 1
ATOM 2008 C C . LYS B 1 115 ? 26.312 7.129 -1.406 1 49.59 115 LYS B C 1
ATOM 2010 O O . LYS B 1 115 ? 26 8.266 -1.755 1 49.59 115 LYS B O 1
ATOM 2015 N N . ALA B 1 116 ? 27.188 6.422 -1.986 1 50.28 116 ALA B N 1
ATOM 2016 C CA . ALA B 1 116 ? 27.859 6.93 -3.184 1 50.28 116 ALA B CA 1
ATOM 2017 C C . ALA B 1 116 ? 26.844 7.176 -4.305 1 50.28 116 ALA B C 1
ATOM 2019 O O . ALA B 1 116 ? 26.938 8.18 -5.012 1 50.28 116 ALA B O 1
ATOM 2020 N N . ILE B 1 117 ? 25.969 6.383 -4.367 1 51.88 117 ILE B N 1
ATOM 2021 C CA . ILE B 1 117 ? 24.938 6.516 -5.395 1 51.88 117 ILE B CA 1
ATOM 2022 C C . ILE B 1 117 ? 24.031 7.699 -5.066 1 51.88 117 ILE B C 1
ATOM 2024 O O . ILE B 1 117 ? 23.656 8.469 -5.953 1 51.88 117 ILE B O 1
ATOM 2028 N N . LEU B 1 118 ? 23.828 7.871 -3.787 1 52.19 118 LEU B N 1
ATOM 2029 C CA . LEU B 1 118 ? 23.047 9.008 -3.332 1 52.19 118 LEU B CA 1
ATOM 2030 C C . LEU B 1 118 ? 23.797 10.32 -3.582 1 52.19 118 LEU B C 1
ATOM 2032 O O . LEU B 1 118 ? 23.172 11.328 -3.939 1 52.19 118 LEU B O 1
ATOM 2036 N N . TRP B 1 119 ? 25 10.312 -3.367 1 49.59 119 TRP B N 1
ATOM 2037 C CA . TRP B 1 119 ? 25.844 11.469 -3.652 1 49.59 119 TRP B CA 1
ATOM 2038 C C . TRP B 1 119 ? 25.812 11.82 -5.137 1 49.59 119 TRP B C 1
ATOM 2040 O O . TRP B 1 119 ? 25.719 12.992 -5.504 1 49.59 119 TRP B O 1
ATOM 2050 N N . LEU B 1 120 ? 25.891 10.859 -5.871 1 50.25 120 LEU B N 1
ATOM 2051 C CA . LEU B 1 120 ? 25.891 11.094 -7.312 1 50.25 120 LEU B CA 1
ATOM 2052 C C . LEU B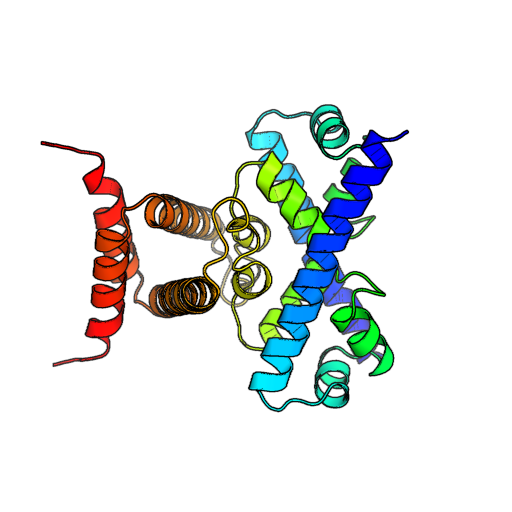 1 120 ? 24.578 11.688 -7.777 1 50.25 120 LEU B C 1
ATOM 2054 O O . LEU B 1 120 ? 24.547 12.555 -8.656 1 50.25 120 LEU B O 1
ATOM 2058 N N . ILE B 1 121 ? 23.672 11.352 -7.074 1 49.44 121 ILE B N 1
ATOM 2059 C CA . ILE B 1 121 ? 22.344 11.867 -7.414 1 49.44 121 ILE B CA 1
ATOM 2060 C C . ILE B 1 121 ? 22.203 13.297 -6.891 1 49.44 121 ILE B C 1
ATOM 2062 O O . ILE B 1 121 ? 21.609 14.148 -7.559 1 49.44 121 ILE B O 1
ATOM 2066 N N . SER B 1 122 ? 22.594 13.648 -5.723 1 45.69 122 SER B N 1
ATOM 2067 C CA . SER B 1 122 ? 22.547 14.984 -5.141 1 45.69 122 SER B CA 1
ATOM 2068 C C . SER B 1 122 ? 23.484 15.945 -5.879 1 45.69 122 SER B C 1
ATOM 2070 O O . SER B 1 122 ? 23.156 17.125 -6.047 1 45.69 122 SER B O 1
ATOM 2072 N N . ASP B 1 123 ? 24.625 15.594 -6.172 1 42.81 123 ASP B N 1
ATOM 2073 C CA . ASP B 1 123 ? 25.594 16.5 -6.793 1 42.81 123 ASP B CA 1
ATOM 2074 C C . ASP B 1 123 ? 25.078 17.016 -8.125 1 42.81 123 ASP B C 1
ATOM 2076 O O . ASP B 1 123 ? 25.438 18.125 -8.539 1 42.81 123 ASP B O 1
ATOM 2080 N N . GLN B 1 124 ? 24.297 16.453 -8.82 1 43.34 124 GLN B N 1
ATOM 2081 C CA . GLN B 1 124 ? 24.078 17.062 -10.133 1 43.34 124 GLN B CA 1
ATOM 2082 C C . GLN B 1 124 ? 23.156 18.281 -10.031 1 43.34 124 GLN B C 1
ATOM 2084 O O . GLN B 1 124 ? 22.922 18.969 -11.023 1 43.34 124 GLN B O 1
ATOM 2089 N N . ASN B 1 125 ? 22.406 18.547 -8.961 1 38.22 125 ASN B N 1
ATOM 2090 C CA . ASN B 1 125 ? 21.859 19.906 -9.078 1 38.22 125 ASN B CA 1
ATOM 2091 C C . ASN B 1 125 ? 22.969 20.953 -9.062 1 38.22 125 ASN B C 1
ATOM 2093 O O . ASN B 1 125 ? 22.688 22.156 -9.094 1 38.22 125 ASN B O 1
ATOM 2097 N N . GLU B 1 126 ? 24.156 20.625 -8.633 1 32.12 126 GLU B N 1
ATOM 2098 C CA . GLU B 1 126 ? 25.109 21.719 -8.781 1 32.12 126 GLU B CA 1
ATOM 2099 C C . GLU B 1 126 ? 25.625 21.828 -10.211 1 32.12 126 GLU B C 1
ATOM 2101 O O . GLU B 1 126 ? 26.328 20.922 -10.695 1 32.12 126 GLU B O 1
ATOM 2106 N N . SER B 1 127 ? 24.859 22.219 -11.227 1 31.8 127 SER B N 1
ATOM 2107 C CA . SER B 1 127 ? 25.531 22.828 -12.367 1 31.8 127 SER B CA 1
ATOM 2108 C C . SER B 1 127 ? 26.75 23.641 -11.938 1 31.8 127 SER B C 1
ATOM 2110 O O . SER B 1 127 ? 26.672 24.438 -10.992 1 31.8 127 SER B O 1
ATOM 2112 N N . PHE B 1 128 ? 27.875 23.297 -12.492 1 25.78 128 PHE B N 1
ATOM 2113 C CA . PHE B 1 128 ? 28.844 24.266 -12.992 1 25.78 128 PHE B CA 1
ATOM 2114 C C . PHE B 1 128 ? 28.156 25.297 -13.883 1 25.78 128 PHE B C 1
ATOM 2116 O O . PHE B 1 128 ? 27.203 24.984 -14.586 1 25.78 128 PHE B O 1
#

Radius of gyration: 19.04 Å; Cα contacts (8 Å, |Δi|>4): 256; chains: 2; bounding box: 60×46×44 Å

Organism: Bartonella henselae (strain ATCC 49882 / DSM 28221 / CCUG 30454 / Houston 1) (NCBI:txid283166)

Foldseek 3Di:
DVVVVVVVVVVLVLQQLLLCLLVVLCVVVVHQLCRLCVQLVHDSVVNVCSNRSVDGDDPVNLVSSCVVSVFDSCSSCQPVPPPPDDCPPPVRVVVSVVVRVVVVVLVVDDPVVVVVVVVVVVPVVPDD/DVVVVVVVVVVLVLQQLLLCLLVVLCVVVVHQLCRLCVQLVHDSVVNVCSNRSVDGDDPVNLVSSCVVSVFDSCSSCQPVPPPPDDCPPPVRVVVSVVVRVVVVVLVVDDPVVVVVVVVVVVPVVPDD

Nearest PDB structures (foldseek):
  2b5a-assembly1_A  TM=8.608E-01  e=1.222E-03  [Bacillus] caldolyticus
  1y7y-assembly1_B  TM=9.228E-01  e=4.857E-03  Aeromonas hydrophila
  3f52-assembly1_A  TM=8.914E-01  e=3.686E-03  Corynebacterium glutamicum
  3f51-assembly1_A  TM=6.731E-01  e=3.686E-03  Corynebacterium glutamicum
  6jq1-assembly1_A  TM=8.228E-01  e=1.174E-02  Deinococcus geothermalis DSM 11300

pLDDT: mean 72.56, std 24.47, range [25.78, 98.5]

Sequence (256 aa):
MQARNLHQAKNLHNDIFVGKKIRFRRKMLKMSQKTLADHLKVSSQQIQKYETGLNRVSAGRLKEIADILSVPIAFFYADLFTKQDTPTQHDEIASNREEYFLLKSFRELKPKKQKAILWLISDQNESFMQARNLHQAKNLHNDIFVGKKIRFRRKMLKMSQKTLADHLKVSSQQIQKYETGLNRVSAGRLKEIADILSVPIAFFYADLFTKQDTPTQHDEIASNREEYFLLKSFRELKPKKQKAILWLISDQNESF

Secondary structure (DSSP, 8-state):
-HHHHHHHHHHHHHHHHHHHHHHHHHHHTT--HHHHHHHHTS-HHHHHHHHHTSSPPBHHHHHHHHHHHT--GGGGGTTSSTTSS---THHHHHHHHHHHHHHHHHHHS-HHHHHHHHHHHHHTTS--/-HHHHHHHHHHHHHHHHHHHHHHHHHHHTT--HHHHHHHHTS-HHHHHHHHHTSSPPBHHHHHHHHHHHT--GGGGGTTSSTTSS---THHHHHHHHHHHHHHHHHHHS-HHHHHHHHHHHHHTTS--

Solvent-accessible surface area (backbone atoms only — not comparable to full-atom values): 13920 Å² total; per-residue (Å²): 114,70,66,52,54,53,47,55,47,51,31,47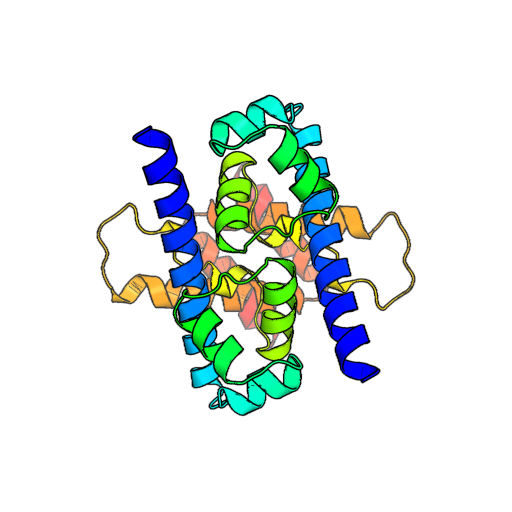,52,40,24,29,48,33,12,42,40,50,46,53,52,37,50,74,67,71,47,51,56,55,57,54,12,58,76,65,63,49,50,44,64,55,44,51,28,29,35,68,34,78,36,73,47,32,44,20,49,46,53,52,48,22,59,75,68,70,47,62,74,57,65,47,53,55,66,70,74,54,66,73,67,82,78,62,76,73,62,55,61,53,55,44,49,52,50,45,53,37,53,53,48,46,69,69,39,56,72,64,57,42,50,50,54,42,47,60,58,60,51,61,77,58,69,127,113,70,64,51,54,51,49,55,47,51,30,47,54,39,24,30,48,32,12,43,38,50,46,50,51,37,50,75,67,69,46,50,54,57,56,54,11,58,76,66,64,50,50,44,67,55,42,50,28,27,35,67,33,76,36,73,46,32,43,20,50,46,52,53,49,22,60,76,69,70,47,63,73,57,65,47,51,55,64,69,73,53,63,74,67,83,79,61,77,73,61,54,62,53,54,44,50,52,51,46,50,38,53,55,49,46,70,69,39,56,71,67,58,42,48,51,52,40,46,60,55,60,50,61,76,58,69,130